Protein AF-A0A6A1Q7U3-F1 (afdb_monomer)

Secondary structure (DSSP, 8-state):
----------S------------S--PPPSEEEEEEE-S--EE-TT-SEEEEEEEEEEEEE---TTS------EEEEESSGGGT--------TT-EEEEEEEEETTEEE--TTSEEEEGGGS-HHHHHIIIIIHHHHTTT-EEEE--SSS-----TTEEEE-HHHHHS-TTSHHHHHEEEEEEETTEEEEEE-S----

Sequence (198 aa):
CHPAPRLDIYPPLLQPCRHRRRPSAQRGYTRVIRAKFVGTAEVNQTSLYQRYEIKMTKMFKGFNALGDASDIRFIYTAAMESVCGYFHRSQNRSEEFLIAGQLSNGNLYITTCSFVAPWKSLSSAQRQGFTKTYAAGCEECTVFPCSSIPCKLQSDTHCLWTDQLLTGSDKGFQSRHLACLPREPGMCTWQSLRPRMA

InterPro domains:
  IPR001134 Netrin domain [PS50189] (1-138)
  IPR001820 Protease inhibitor I35 (TIMP) [PF00965] (32-190)
  IPR001820 Protease inhibitor I35 (TIMP) [PTHR11844] (32-195)
  IPR001820 Protease inhibitor I35 (TIMP) [SM00206] (32-190)
  IPR008993 Tissue inhibitor of metalloproteinases-like, OB-fold [G3DSA:2.40.50.120] (32-121)
  IPR008993 Tissue inhibitor of metalloproteinases-like, OB-fold [SSF50242] (30-193)
  IPR027465 Proteinase inhibitor I35b (TIMP), C-terminal [G3DSA:3.90.370.10] (122-190)

Organism: Balaenoptera physalus (NCBI:txid9770)

pLDDT: mean 74.52, std 20.39, range [18.27, 96.06]

Solvent-accessible surface area (backbone atoms only — not comparable to full-atom values): 11812 Å² total; per-residue (Å²): 130,88,84,88,89,89,72,61,70,75,79,58,75,53,84,70,84,87,70,95,76,88,84,81,87,85,72,70,70,51,32,29,33,33,29,20,49,72,58,68,73,50,68,50,93,91,48,76,42,24,34,31,43,34,48,66,78,44,80,66,42,65,85,53,98,79,77,58,80,73,84,61,44,50,38,36,23,33,64,43,62,93,72,36,12,52,77,87,80,76,84,59,53,85,49,46,27,35,40,37,24,39,68,53,98,91,40,38,35,41,34,56,63,36,40,72,43,53,51,85,77,50,42,73,26,42,56,47,28,62,71,65,54,51,66,71,9,68,84,72,24,29,48,41,79,34,84,59,88,82,71,78,81,91,49,56,23,41,22,82,40,49,35,48,61,78,68,74,30,60,80,30,66,57,57,41,36,43,43,49,30,66,78,48,96,75,32,23,38,78,40,74,46,63,80,78,83,128

Nearest PDB structures (foldseek):
  7s7l-assembly1_B  TM=9.682E-01  e=4.576E-28  Homo sapiens
  1uea-assembly2_D  TM=9.509E-01  e=6.611E-28  Homo sapiens
  7s7m-assembly1_B  TM=9.677E-01  e=1.704E-26  Homo sapiens
  6n9d-assembly1_B  TM=9.530E-01  e=2.048E-26  Homo sapiens
  3v96-assembly1_A  TM=9.688E-01  e=1.457E-25  Homo sapiens

Radius of gyration: 17.6 Å; Cα contacts (8 Å, |Δi|>4): 381; chains: 1; bounding box: 41×49×45 Å

Mean predicted aligned error: 9.69 Å

Structure (mmCIF, N/CA/C/O backbone):
data_AF-A0A6A1Q7U3-F1
#
_entry.id   AF-A0A6A1Q7U3-F1
#
loop_
_atom_site.group_PDB
_atom_site.id
_atom_site.type_symbol
_atom_site.label_atom_id
_atom_site.label_alt_id
_atom_site.label_comp_id
_atom_site.label_asym_id
_atom_site.label_entity_id
_atom_site.label_seq_id
_atom_site.pdbx_PDB_ins_code
_atom_site.Cartn_x
_atom_site.Cartn_y
_atom_site.Cartn_z
_atom_site.occupancy
_atom_site.B_iso_or_equiv
_atom_site.auth_seq_id
_atom_site.auth_comp_id
_atom_site.auth_asym_id
_atom_site.auth_atom_id
_atom_site.pdbx_PDB_model_num
ATOM 1 N N . CYS A 1 1 ? 6.313 -29.202 -3.477 1.00 21.53 1 CYS A N 1
ATOM 2 C CA . CYS A 1 1 ? 6.405 -29.084 -4.941 1.00 21.53 1 CYS A CA 1
ATOM 3 C C . CYS A 1 1 ? 7.186 -27.835 -5.286 1.00 21.53 1 CYS A C 1
ATOM 5 O O . CYS A 1 1 ? 6.951 -26.792 -4.685 1.00 21.53 1 CYS A O 1
ATOM 7 N N . HIS A 1 2 ? 8.130 -28.016 -6.200 1.00 18.27 2 HIS A N 1
ATOM 8 C CA . HIS A 1 2 ? 8.878 -27.001 -6.930 1.00 18.27 2 HIS A CA 1
ATOM 9 C C . HIS A 1 2 ? 7.992 -25.895 -7.553 1.00 18.27 2 HIS A C 1
ATOM 11 O O . HIS A 1 2 ? 6.765 -26.006 -7.521 1.00 18.27 2 HIS A O 1
ATOM 17 N N . PRO A 1 3 ? 8.601 -24.792 -8.030 1.00 27.22 3 PRO A N 1
ATOM 18 C CA . PRO A 1 3 ? 8.191 -23.451 -7.650 1.00 27.22 3 PRO A CA 1
ATOM 19 C C . PRO A 1 3 ? 7.436 -22.687 -8.745 1.00 27.22 3 PRO A C 1
ATOM 21 O O . PRO A 1 3 ? 7.505 -23.011 -9.928 1.00 27.22 3 PRO A O 1
ATOM 24 N N . ALA A 1 4 ? 6.896 -21.552 -8.289 1.00 24.23 4 ALA A N 1
ATOM 25 C CA . ALA A 1 4 ? 6.700 -20.301 -9.024 1.00 24.23 4 ALA A CA 1
ATOM 26 C C . ALA A 1 4 ? 5.305 -20.103 -9.694 1.00 24.23 4 ALA A C 1
ATOM 28 O O . ALA A 1 4 ? 4.460 -20.992 -9.644 1.00 24.23 4 ALA A O 1
ATOM 29 N N . PRO A 1 5 ? 4.978 -18.887 -10.173 1.00 30.95 5 PRO A N 1
ATOM 30 C CA . PRO A 1 5 ? 4.408 -17.805 -9.369 1.00 30.95 5 PRO A CA 1
ATOM 31 C C . PRO A 1 5 ? 3.311 -17.027 -10.125 1.00 30.95 5 PRO A C 1
ATOM 33 O O . PRO A 1 5 ? 3.038 -17.317 -11.283 1.00 30.95 5 PRO A O 1
ATOM 36 N N . ARG A 1 6 ? 2.701 -16.023 -9.482 1.00 25.94 6 ARG A N 1
ATOM 37 C CA . ARG A 1 6 ? 2.141 -14.787 -10.087 1.00 25.94 6 ARG A CA 1
ATOM 38 C C . ARG A 1 6 ? 1.285 -14.062 -9.050 1.00 25.94 6 ARG A C 1
ATOM 40 O O . ARG A 1 6 ? 0.380 -14.688 -8.504 1.00 25.94 6 ARG A O 1
ATOM 47 N N . LEU A 1 7 ? 1.574 -12.781 -8.802 1.00 33.78 7 LEU A N 1
ATOM 48 C CA . LEU A 1 7 ? 0.602 -11.732 -8.450 1.00 33.78 7 LEU A CA 1
ATOM 49 C C . LEU A 1 7 ? 1.305 -10.369 -8.326 1.00 33.78 7 LEU A C 1
ATOM 51 O O . LEU A 1 7 ? 2.315 -10.236 -7.637 1.00 33.78 7 LEU A O 1
ATOM 55 N N . ASP A 1 8 ? 0.738 -9.396 -9.035 1.00 25.81 8 ASP A N 1
ATOM 56 C CA . ASP A 1 8 ? 1.264 -8.069 -9.349 1.00 25.81 8 ASP A CA 1
ATOM 57 C C . ASP A 1 8 ? 1.156 -7.029 -8.215 1.00 25.81 8 ASP A C 1
ATOM 59 O O . ASP A 1 8 ? 0.162 -6.951 -7.494 1.00 25.81 8 ASP A O 1
ATOM 63 N N . ILE A 1 9 ? 2.198 -6.187 -8.167 1.00 32.41 9 ILE A N 1
ATOM 64 C CA . ILE A 1 9 ? 2.356 -4.844 -7.567 1.00 32.41 9 ILE A CA 1
ATOM 65 C C . ILE A 1 9 ? 2.190 -4.719 -6.049 1.00 32.41 9 ILE A C 1
ATOM 67 O O . ILE A 1 9 ? 1.125 -4.440 -5.499 1.00 32.41 9 ILE A O 1
ATOM 71 N N . TYR A 1 10 ? 3.346 -4.811 -5.393 1.00 40.25 10 TYR A N 1
ATOM 72 C CA . TYR A 1 10 ? 3.619 -4.428 -4.007 1.00 40.25 10 TYR A CA 1
ATOM 73 C C . TYR A 1 10 ? 4.348 -3.065 -3.951 1.00 40.25 10 TYR A C 1
ATOM 75 O O . TYR A 1 10 ? 4.916 -2.656 -4.966 1.00 40.25 10 TYR A O 1
ATOM 83 N N . PRO A 1 11 ? 4.306 -2.311 -2.828 1.00 38.00 11 PRO A N 1
ATOM 84 C CA . PRO A 1 11 ? 4.544 -2.747 -1.439 1.00 38.00 11 PRO A CA 1
ATOM 85 C C . PRO A 1 11 ? 3.230 -2.987 -0.677 1.00 38.00 11 PRO A C 1
ATOM 87 O O . PRO A 1 11 ? 2.299 -2.210 -0.900 1.00 38.00 11 PRO A O 1
ATOM 90 N N . PRO A 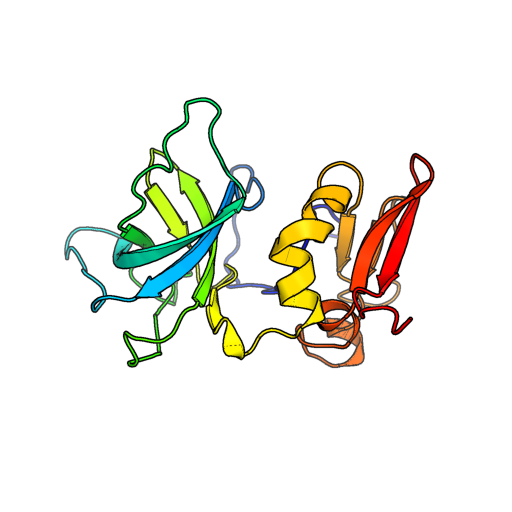1 12 ? 3.092 -4.034 0.177 1.00 39.47 12 PRO A N 1
ATOM 91 C CA . PRO A 1 12 ? 4.092 -4.630 1.074 1.00 39.47 12 PRO A CA 1
ATOM 92 C C . PRO A 1 12 ? 4.210 -6.163 1.015 1.00 39.47 12 PRO A C 1
ATOM 94 O O . PRO A 1 12 ? 3.223 -6.881 0.888 1.00 39.47 12 PRO A O 1
ATOM 97 N N . LEU A 1 13 ? 5.390 -6.713 1.281 1.00 32.84 13 LEU A N 1
ATOM 98 C CA . LEU A 1 13 ? 5.423 -8.136 1.621 1.00 32.84 13 LEU A CA 1
ATOM 99 C C . LEU A 1 13 ? 4.875 -8.319 3.015 1.00 32.84 13 LEU A C 1
ATOM 101 O O . LEU A 1 13 ? 5.477 -7.910 4.000 1.00 32.84 13 LEU A O 1
ATOM 105 N N . LEU A 1 14 ? 3.812 -9.096 3.070 1.00 29.34 14 LEU A N 1
ATOM 106 C CA . LEU A 1 14 ? 3.735 -10.158 4.045 1.00 29.34 14 LEU A CA 1
ATOM 107 C C . LEU A 1 14 ? 3.725 -11.479 3.277 1.00 29.34 14 LEU A C 1
ATOM 109 O O . LEU A 1 14 ? 2.767 -11.813 2.587 1.00 29.34 14 LEU A O 1
ATOM 113 N N . GLN A 1 15 ? 4.810 -12.240 3.402 1.00 32.28 15 GLN A N 1
ATOM 114 C CA . GLN A 1 15 ? 4.669 -13.688 3.548 1.00 32.28 15 GLN A CA 1
ATOM 115 C C . GLN A 1 15 ? 4.385 -13.979 5.039 1.00 32.28 15 GLN A C 1
ATOM 117 O O . GLN A 1 15 ? 4.678 -13.154 5.899 1.00 32.28 15 GLN A O 1
ATOM 122 N N . PRO A 1 16 ? 3.862 -15.158 5.385 1.00 34.91 16 PRO A N 1
ATOM 123 C CA . PRO A 1 16 ? 2.448 -15.492 5.460 1.00 34.91 16 PRO A CA 1
ATOM 124 C C . PRO A 1 16 ? 1.974 -15.546 6.925 1.00 34.91 16 PRO A C 1
ATOM 126 O O . PRO A 1 16 ? 2.706 -16.008 7.799 1.00 34.91 16 PRO A O 1
ATOM 129 N N . CYS A 1 17 ? 0.689 -15.303 7.191 1.00 26.09 17 CYS A N 1
ATOM 130 C CA . CYS A 1 17 ? 0.036 -16.144 8.196 1.00 26.09 17 CYS A CA 1
ATOM 131 C C . CYS A 1 17 ? 0.003 -17.564 7.615 1.00 26.09 17 CYS A C 1
ATOM 133 O O . CYS A 1 17 ? -0.770 -17.866 6.705 1.00 26.09 17 CYS A O 1
ATOM 135 N N . ARG A 1 18 ? 0.928 -18.429 8.049 1.00 32.28 18 ARG A N 1
ATOM 136 C CA . ARG A 1 18 ? 0.921 -19.845 7.671 1.00 32.28 18 ARG A CA 1
ATOM 137 C C . ARG A 1 18 ? -0.373 -20.474 8.190 1.00 32.28 18 ARG A C 1
ATOM 139 O O . ARG A 1 18 ? -0.429 -20.870 9.343 1.00 32.28 18 ARG A O 1
ATOM 146 N N . HIS A 1 19 ? -1.356 -20.672 7.320 1.00 27.67 19 HIS A N 1
ATOM 147 C CA . HIS A 1 19 ? -2.208 -21.851 7.406 1.00 27.67 19 HIS A CA 1
ATOM 148 C C . HIS A 1 19 ? -2.633 -22.317 6.011 1.00 27.67 19 HIS A C 1
ATOM 150 O O . HIS A 1 19 ? -3.234 -21.604 5.213 1.00 27.67 19 HIS A O 1
ATOM 156 N N . ARG A 1 20 ? -2.235 -23.553 5.707 1.00 29.44 20 ARG A N 1
ATOM 157 C CA . ARG A 1 20 ? -2.601 -24.334 4.523 1.00 29.44 20 ARG A CA 1
ATOM 158 C C . ARG A 1 20 ? -4.127 -24.457 4.422 1.00 29.44 20 ARG A C 1
ATOM 160 O O . ARG A 1 20 ? -4.717 -25.075 5.302 1.00 29.44 20 ARG A O 1
ATOM 167 N N . ARG A 1 21 ? -4.701 -24.017 3.297 1.00 28.86 21 ARG A N 1
ATOM 168 C CA . ARG A 1 21 ? -5.548 -24.784 2.345 1.00 28.86 21 ARG A CA 1
ATOM 169 C C . ARG A 1 21 ? -6.374 -23.806 1.490 1.00 28.86 21 ARG A C 1
ATOM 171 O O . ARG A 1 21 ? -7.110 -22.986 2.017 1.00 28.86 21 ARG A O 1
ATOM 178 N N . ARG A 1 22 ? -6.216 -23.903 0.161 1.00 25.42 22 ARG A N 1
ATOM 179 C CA . ARG A 1 22 ? -7.077 -23.273 -0.866 1.00 25.42 22 ARG A CA 1
ATOM 180 C C . ARG A 1 22 ? -8.502 -23.856 -0.766 1.00 25.42 22 ARG A C 1
ATOM 182 O O . ARG A 1 22 ? -8.610 -25.033 -0.420 1.00 25.42 22 ARG A O 1
ATOM 189 N N . PRO A 1 23 ? -9.562 -23.086 -1.075 1.00 26.34 23 PRO A N 1
ATOM 190 C CA . PRO A 1 23 ? -9.934 -22.790 -2.464 1.00 26.34 23 PRO A CA 1
ATOM 191 C C . PRO A 1 23 ? -10.247 -21.308 -2.729 1.00 26.34 23 PRO A C 1
ATOM 193 O O . PRO A 1 23 ? -10.574 -20.554 -1.824 1.00 26.34 23 PRO A O 1
ATOM 196 N N . SER A 1 24 ? -10.215 -20.946 -4.014 1.00 23.30 24 SER A N 1
ATOM 197 C CA . SER A 1 24 ? -10.690 -19.700 -4.643 1.00 23.30 24 SER A CA 1
ATOM 198 C C . SER A 1 24 ? -9.760 -18.468 -4.639 1.00 23.30 24 SER A C 1
ATOM 200 O O . SER A 1 24 ? -9.441 -17.863 -3.626 1.00 23.30 24 SER A O 1
ATOM 202 N N . ALA A 1 25 ? -9.317 -18.142 -5.857 1.00 29.98 25 ALA A N 1
ATOM 203 C CA . ALA A 1 25 ? -8.840 -16.860 -6.376 1.00 29.98 25 ALA A CA 1
ATOM 204 C C . ALA A 1 25 ? -8.755 -15.667 -5.394 1.00 29.98 25 ALA A C 1
ATOM 206 O O . ALA A 1 25 ? -9.714 -14.911 -5.240 1.00 29.98 25 ALA A O 1
ATOM 207 N N . GLN A 1 26 ? -7.566 -15.398 -4.839 1.00 34.12 26 GLN A N 1
ATOM 208 C CA . GLN A 1 26 ? -7.265 -14.077 -4.275 1.00 34.12 26 GLN A CA 1
ATOM 209 C C . GLN A 1 26 ? -6.964 -13.099 -5.421 1.00 34.12 26 GLN A C 1
ATOM 211 O O . GLN A 1 26 ? -5.859 -13.023 -5.9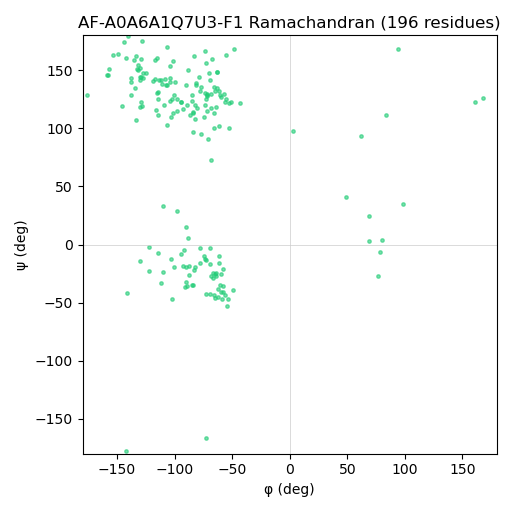53 1.00 34.12 26 GLN A O 1
ATOM 216 N N . ARG A 1 27 ? -8.008 -12.378 -5.822 1.00 42.56 27 ARG A N 1
ATOM 217 C CA . ARG A 1 27 ? -7.974 -11.189 -6.679 1.00 42.56 27 ARG A CA 1
ATOM 218 C C . ARG A 1 27 ? -7.149 -10.111 -5.949 1.00 42.56 27 ARG A C 1
ATOM 220 O O . ARG A 1 27 ? -7.361 -9.919 -4.756 1.00 42.56 27 ARG A O 1
ATOM 227 N N . GLY A 1 28 ? -6.193 -9.462 -6.622 1.00 58.00 28 GLY A N 1
ATOM 228 C CA . GLY A 1 28 ? -5.376 -8.397 -6.019 1.00 58.00 28 GLY A CA 1
ATOM 229 C C . GLY A 1 28 ? -6.228 -7.268 -5.420 1.00 58.00 28 GLY A C 1
ATOM 230 O O . GLY A 1 28 ? -7.406 -7.147 -5.761 1.00 58.00 28 GLY A O 1
ATOM 231 N N . TYR A 1 29 ? -5.638 -6.432 -4.554 1.00 64.12 29 TYR A N 1
ATOM 232 C CA . TYR A 1 29 ? -6.377 -5.391 -3.827 1.00 64.12 29 TYR A CA 1
ATOM 233 C C . TYR A 1 29 ? -7.229 -4.536 -4.769 1.00 64.12 29 TYR A C 1
ATOM 235 O O . TYR A 1 29 ? -6.723 -3.899 -5.706 1.00 64.12 29 TYR A O 1
ATOM 243 N N . THR A 1 30 ? -8.530 -4.499 -4.504 1.00 71.88 30 THR A N 1
ATOM 244 C CA . THR A 1 30 ? -9.492 -3.735 -5.307 1.00 71.88 30 THR A CA 1
ATOM 245 C C . THR A 1 30 ? -9.622 -2.292 -4.834 1.00 71.88 30 THR A C 1
ATOM 247 O O . THR A 1 30 ? -10.139 -1.458 -5.580 1.00 71.88 30 THR A O 1
ATOM 250 N N . ARG A 1 31 ? -9.202 -1.986 -3.600 1.00 83.38 31 ARG A N 1
ATOM 251 C CA . ARG A 1 31 ? -9.260 -0.642 -3.014 1.00 83.38 31 ARG A CA 1
ATOM 252 C C . ARG A 1 31 ? -7.950 -0.293 -2.328 1.00 83.38 31 ARG A C 1
ATOM 254 O O . ARG A 1 31 ? -7.403 -1.094 -1.575 1.00 83.38 31 ARG A O 1
ATOM 261 N N . VAL A 1 32 ? -7.481 0.926 -2.579 1.00 85.31 32 VAL A N 1
ATOM 262 C CA . VAL A 1 32 ? -6.344 1.528 -1.875 1.00 85.31 32 VAL A CA 1
ATOM 263 C C . VAL A 1 32 ? -6.774 2.911 -1.419 1.00 85.31 32 VAL A C 1
ATOM 265 O O . VAL A 1 32 ? -7.121 3.752 -2.251 1.00 85.31 32 VAL A O 1
ATOM 268 N N . ILE A 1 33 ? -6.782 3.136 -0.109 1.00 90.12 33 ILE A N 1
ATOM 269 C CA . ILE A 1 33 ? -7.285 4.361 0.517 1.00 90.12 33 ILE A CA 1
ATOM 270 C C . ILE A 1 33 ? -6.293 4.898 1.546 1.00 90.12 33 ILE A C 1
ATOM 272 O O . ILE A 1 33 ? -5.514 4.148 2.129 1.00 90.12 33 ILE A O 1
ATOM 276 N N . ARG A 1 34 ? -6.352 6.204 1.797 1.00 92.69 34 ARG A N 1
ATOM 277 C CA . ARG A 1 34 ? -5.819 6.829 3.005 1.00 92.69 34 ARG A CA 1
ATOM 278 C C . ARG A 1 34 ? -6.972 7.091 3.957 1.00 92.69 34 ARG A C 1
ATOM 280 O O . ARG A 1 34 ? -7.961 7.703 3.551 1.00 92.69 34 ARG A O 1
ATOM 287 N N . ALA A 1 35 ? -6.849 6.649 5.200 1.00 94.94 35 ALA A N 1
ATOM 288 C CA . ALA A 1 35 ? -7.897 6.809 6.198 1.00 94.94 35 ALA A CA 1
ATOM 289 C C . ALA A 1 35 ? -7.327 6.931 7.614 1.00 94.94 35 ALA A C 1
ATOM 291 O O . ALA A 1 35 ? -6.171 6.589 7.863 1.00 94.94 35 ALA A O 1
ATOM 292 N N . LYS A 1 36 ? -8.157 7.413 8.538 1.00 96.06 36 LYS A N 1
ATOM 293 C CA . LYS A 1 36 ? -7.894 7.428 9.983 1.00 96.06 36 LYS A CA 1
ATOM 294 C C . LYS A 1 36 ? -8.787 6.410 10.672 1.00 96.06 36 LYS A C 1
ATOM 296 O O . LYS A 1 36 ? -9.950 6.297 10.295 1.00 96.06 36 LYS A O 1
ATOM 301 N N . PHE A 1 37 ? -8.273 5.729 11.688 1.00 95.00 37 PHE A N 1
ATOM 302 C CA . PHE A 1 37 ? -9.082 4.888 12.569 1.00 95.00 37 PHE A CA 1
ATOM 303 C C . PHE A 1 37 ? -9.736 5.776 13.634 1.00 95.00 37 PHE A C 1
ATOM 305 O O . PHE A 1 37 ? -9.044 6.492 14.359 1.00 95.00 37 PHE A O 1
ATOM 312 N N . VAL A 1 38 ? -11.070 5.790 13.679 1.00 91.69 38 VAL A N 1
ATOM 313 C CA . VAL A 1 38 ? -11.845 6.727 14.518 1.00 91.69 38 VAL A CA 1
ATOM 314 C C . VAL A 1 38 ? -12.112 6.143 15.907 1.00 91.69 38 VAL A C 1
ATOM 316 O O . VAL A 1 38 ? -12.122 6.881 16.896 1.00 91.69 38 VAL A O 1
ATOM 319 N N . GLY A 1 39 ? -12.262 4.820 15.994 1.00 82.00 39 GLY A N 1
ATOM 320 C CA . GLY A 1 39 ? -12.629 4.107 17.215 1.00 82.00 39 GLY A CA 1
ATOM 321 C C . GLY A 1 39 ? -11.912 2.769 17.391 1.00 82.00 39 GLY A C 1
ATOM 322 O O . GLY A 1 39 ? -11.046 2.382 16.603 1.00 82.00 39 GLY A O 1
ATOM 323 N N . THR A 1 40 ? -12.268 2.072 18.469 1.00 84.94 40 THR A N 1
ATOM 324 C CA . THR A 1 40 ? -11.826 0.699 18.743 1.00 84.94 40 THR A CA 1
ATOM 325 C C . THR A 1 40 ? -12.544 -0.298 17.839 1.00 84.94 40 THR A C 1
ATOM 327 O O . THR A 1 40 ? -13.544 0.035 17.207 1.00 84.94 40 THR A O 1
ATOM 330 N N . ALA A 1 41 ? -12.041 -1.531 17.785 1.00 85.69 41 ALA A N 1
ATOM 331 C CA . ALA A 1 41 ? -12.732 -2.596 17.074 1.00 85.69 41 ALA A CA 1
ATOM 332 C C . ALA A 1 41 ? -14.120 -2.830 17.687 1.00 85.69 41 ALA A C 1
ATOM 334 O O . ALA A 1 41 ? -14.246 -3.036 18.894 1.00 85.69 41 ALA A O 1
ATOM 335 N N . GLU A 1 42 ? -15.147 -2.832 16.848 1.00 85.25 42 GLU A N 1
ATOM 336 C CA . GLU A 1 42 ? -16.464 -3.331 17.208 1.00 85.25 42 GLU A CA 1
ATOM 337 C C . GLU A 1 42 ? -16.476 -4.838 16.951 1.00 85.25 42 GLU A C 1
ATOM 339 O O . GLU A 1 42 ? -16.398 -5.294 15.803 1.00 85.25 42 GLU A O 1
ATOM 344 N N . VAL A 1 43 ? -16.542 -5.612 18.033 1.00 76.69 43 VAL A N 1
ATOM 345 C CA . VAL A 1 43 ? -16.628 -7.071 17.984 1.00 76.69 43 VAL A CA 1
ATOM 346 C C . VAL A 1 43 ? -18.076 -7.460 18.224 1.00 76.69 43 VAL A C 1
ATOM 348 O O . VAL A 1 43 ? -18.605 -7.272 19.318 1.00 76.69 43 VAL A O 1
ATOM 351 N N . ASN A 1 44 ? -18.723 -8.020 17.207 1.00 72.75 44 ASN A N 1
ATOM 352 C CA . ASN A 1 44 ? -20.017 -8.650 17.410 1.00 72.75 44 ASN A CA 1
ATOM 353 C C . ASN A 1 44 ? -19.757 -10.080 17.906 1.00 72.75 44 ASN A C 1
ATOM 355 O O . ASN A 1 44 ? -19.162 -10.872 17.175 1.00 72.75 44 ASN A O 1
ATOM 359 N N . GLN A 1 45 ? -20.139 -10.388 19.152 1.00 60.19 45 GLN A N 1
ATOM 360 C CA . GLN A 1 45 ? -19.749 -11.616 19.874 1.00 60.19 45 GLN A CA 1
ATOM 361 C C . GLN A 1 45 ? -20.148 -12.917 19.153 1.00 60.19 45 GLN A C 1
ATOM 363 O O . GLN A 1 45 ? -19.547 -13.962 19.382 1.00 60.19 45 GLN A O 1
ATOM 368 N N . THR A 1 46 ? -21.131 -12.854 18.254 1.00 62.88 46 THR A N 1
ATOM 369 C CA . THR A 1 46 ? -21.607 -13.975 17.431 1.00 62.88 46 THR A CA 1
ATOM 370 C C . THR A 1 46 ? -20.923 -14.089 16.066 1.00 62.88 46 THR A C 1
ATOM 372 O O . THR A 1 46 ? -21.193 -15.037 15.330 1.00 62.88 46 THR A O 1
ATOM 375 N N . SER A 1 47 ? -20.048 -13.152 15.690 1.00 70.12 47 SER A N 1
ATOM 376 C CA . SER A 1 47 ? -19.464 -13.090 14.348 1.00 70.12 47 SER A CA 1
ATOM 377 C C . SER A 1 47 ? -17.965 -13.395 14.335 1.00 70.12 47 SER A C 1
ATOM 379 O O . SER A 1 47 ? -17.209 -12.950 15.192 1.00 70.12 47 SER A O 1
ATOM 381 N N . LEU A 1 48 ? -17.514 -14.107 13.297 1.00 84.69 48 LEU A N 1
ATOM 382 C CA . LEU A 1 48 ? -16.096 -14.422 13.052 1.00 84.69 48 LEU A CA 1
ATOM 383 C C . LEU A 1 48 ? -15.249 -13.193 12.659 1.00 84.69 48 LEU A C 1
ATOM 385 O O . LEU A 1 48 ? -14.039 -13.308 12.450 1.00 84.69 48 LEU A O 1
ATOM 389 N N . TYR A 1 49 ? -15.877 -12.024 12.532 1.00 87.62 49 TYR A N 1
ATOM 390 C CA . TYR A 1 49 ? -15.273 -10.794 12.043 1.00 87.62 49 TYR A CA 1
ATOM 391 C C . TYR A 1 49 ? -15.445 -9.667 13.060 1.00 87.62 49 TYR A C 1
ATOM 393 O O . TYR A 1 49 ? -16.445 -9.570 13.756 1.00 87.62 49 TYR A O 1
ATOM 401 N N . GLN A 1 50 ? -14.471 -8.775 13.102 1.00 92.00 50 GLN A N 1
ATOM 402 C CA . GLN A 1 50 ? -14.569 -7.486 13.770 1.00 92.00 50 GLN A CA 1
ATOM 403 C C . GLN A 1 50 ? -14.473 -6.376 12.728 1.00 92.00 50 GLN A C 1
ATOM 405 O O . GLN A 1 50 ? -13.988 -6.594 11.609 1.00 92.00 50 GLN A O 1
ATOM 410 N N . ARG A 1 51 ? -14.929 -5.178 13.088 1.00 93.44 51 ARG A N 1
ATOM 411 C CA . ARG A 1 51 ? -14.827 -4.014 12.209 1.00 93.44 51 ARG A CA 1
ATOM 412 C C . ARG A 1 51 ? -14.240 -2.805 12.913 1.00 93.44 51 ARG A C 1
ATOM 414 O O . ARG A 1 51 ? -14.401 -2.635 14.115 1.00 93.44 51 ARG A O 1
ATOM 421 N N . TYR A 1 52 ? -13.593 -1.956 12.133 1.00 94.44 52 TYR A N 1
ATOM 422 C CA . TYR A 1 52 ? -13.079 -0.667 12.563 1.00 94.44 52 TYR A CA 1
ATOM 423 C C . TYR A 1 52 ? -13.812 0.443 11.831 1.00 94.44 52 TYR A C 1
ATOM 425 O O . TYR A 1 52 ? -13.892 0.413 10.600 1.00 94.44 52 TYR A O 1
ATOM 433 N N . GLU A 1 53 ? -14.296 1.433 12.575 1.00 93.81 53 GLU A N 1
ATOM 434 C CA . GLU A 1 53 ? -14.758 2.682 11.983 1.00 93.81 53 GLU A CA 1
ATOM 435 C C . GLU A 1 53 ? -13.558 3.497 11.492 1.00 93.81 53 GLU A C 1
ATOM 437 O O . GLU A 1 53 ? -12.582 3.733 12.219 1.00 93.81 53 GLU A O 1
ATOM 442 N N . ILE A 1 54 ? -13.636 3.928 10.238 1.00 94.50 54 ILE A N 1
ATOM 443 C CA . ILE A 1 54 ? -12.613 4.721 9.584 1.00 94.50 54 ILE A CA 1
ATOM 444 C C . ILE A 1 54 ? -13.189 5.990 8.973 1.00 94.50 54 ILE A C 1
ATOM 446 O O . ILE A 1 54 ? -14.293 6.025 8.440 1.00 94.50 54 ILE A O 1
ATOM 450 N N . LYS A 1 55 ? -12.368 7.037 8.972 1.00 94.06 55 LYS A N 1
ATOM 451 C CA . LYS A 1 55 ? -12.612 8.251 8.202 1.00 94.06 55 LYS A CA 1
ATOM 452 C C . LYS A 1 55 ? -11.662 8.277 7.017 1.00 94.06 55 LYS A C 1
ATOM 454 O O . LYS A 1 55 ? -10.475 8.574 7.178 1.00 94.06 55 LYS A O 1
ATOM 459 N N . MET A 1 56 ? -12.174 7.948 5.835 1.00 92.56 56 MET A N 1
ATOM 460 C CA . MET A 1 56 ? -11.408 8.039 4.594 1.00 92.56 56 MET A CA 1
ATOM 461 C C . MET A 1 56 ? -11.066 9.504 4.290 1.00 92.56 56 MET A C 1
ATOM 463 O O . MET A 1 56 ? -11.924 10.380 4.345 1.00 92.56 56 MET A O 1
ATOM 467 N N . THR A 1 57 ? -9.802 9.774 3.965 1.00 92.12 57 THR A N 1
ATOM 468 C CA . THR A 1 57 ? -9.325 11.107 3.561 1.00 92.12 57 THR A CA 1
ATOM 469 C C . THR A 1 57 ? -8.942 11.170 2.091 1.00 92.12 57 THR A C 1
ATOM 471 O O . THR A 1 57 ? -8.931 12.252 1.508 1.00 92.12 57 THR A O 1
ATOM 474 N N . LYS A 1 58 ? -8.605 10.029 1.477 1.00 90.06 58 LYS A N 1
ATOM 475 C CA . LYS A 1 58 ? -8.298 9.945 0.047 1.00 90.06 58 LYS A CA 1
ATOM 476 C C . LYS A 1 58 ? -8.492 8.526 -0.480 1.00 90.06 58 LYS A C 1
ATOM 478 O O . LYS A 1 58 ? -8.156 7.569 0.208 1.00 90.06 58 LYS A O 1
ATOM 483 N N . MET A 1 59 ? -8.940 8.394 -1.724 1.00 87.31 59 MET A N 1
ATOM 484 C CA . MET A 1 59 ? -8.907 7.138 -2.477 1.00 87.31 59 MET A CA 1
ATOM 485 C C . MET A 1 59 ? -7.812 7.215 -3.549 1.00 87.31 59 MET A C 1
ATOM 487 O O . MET A 1 59 ? -7.647 8.252 -4.189 1.00 87.31 59 MET A O 1
ATOM 491 N N . PHE A 1 60 ? -7.042 6.140 -3.713 1.00 80.62 60 PHE A N 1
ATOM 492 C CA . PHE A 1 60 ? -5.987 6.015 -4.730 1.00 80.62 60 PHE A CA 1
ATOM 493 C C . PHE A 1 60 ? -6.332 4.982 -5.804 1.00 80.62 60 PHE A C 1
ATOM 495 O O . PHE A 1 60 ? -5.958 5.154 -6.958 1.00 80.62 60 PHE A O 1
ATOM 502 N N . LYS A 1 61 ? -7.050 3.912 -5.440 1.00 78.12 61 LYS A N 1
ATOM 503 C CA . LYS A 1 61 ? -7.486 2.859 -6.367 1.00 78.12 61 LYS A CA 1
ATOM 504 C C . LYS A 1 61 ? -8.922 2.444 -6.076 1.00 78.12 61 LYS A C 1
ATOM 506 O O . LYS A 1 61 ? -9.278 2.250 -4.912 1.00 78.12 61 LYS A O 1
ATOM 511 N N . GLY A 1 62 ? -9.681 2.214 -7.148 1.00 73.88 62 GLY A N 1
ATOM 512 C CA . GLY A 1 62 ? -11.026 1.644 -7.106 1.00 73.88 62 GLY A CA 1
ATOM 513 C C . GLY A 1 62 ? -12.162 2.660 -7.172 1.00 73.88 62 GLY A C 1
ATOM 514 O O . GLY A 1 62 ? -13.210 2.446 -6.567 1.00 73.88 62 GLY A O 1
ATOM 515 N N . PHE A 1 63 ? -11.956 3.739 -7.923 1.00 71.00 63 PHE A N 1
ATOM 516 C CA . PHE A 1 63 ? -13.039 4.600 -8.382 1.00 71.00 63 PHE A CA 1
ATOM 517 C C . PHE A 1 63 ? -14.009 3.762 -9.231 1.00 71.00 63 PHE A C 1
ATOM 519 O O . PHE A 1 63 ? -13.578 3.054 -10.140 1.00 71.00 63 PHE A O 1
ATOM 526 N N . ASN A 1 64 ? -15.301 3.782 -8.903 1.00 64.06 64 ASN A N 1
ATOM 527 C CA . ASN A 1 64 ? -16.327 3.134 -9.721 1.00 64.06 64 ASN A CA 1
ATOM 528 C C . ASN A 1 64 ? -16.826 4.120 -10.789 1.00 64.06 64 ASN A C 1
ATOM 530 O O . ASN A 1 64 ? -16.891 5.319 -10.535 1.00 64.06 64 ASN A O 1
ATOM 534 N N . ALA A 1 65 ? -17.257 3.608 -11.947 1.00 47.62 65 ALA A N 1
ATOM 535 C CA . ALA A 1 65 ? -17.841 4.401 -13.039 1.00 47.62 65 ALA A CA 1
ATOM 536 C C . ALA A 1 65 ? -19.142 5.149 -12.658 1.00 47.62 65 ALA A C 1
ATOM 538 O O . ALA A 1 65 ? -19.601 6.001 -13.407 1.00 47.62 65 ALA A O 1
ATOM 539 N N . LEU A 1 66 ? -19.718 4.851 -11.487 1.00 46.50 66 LEU A N 1
ATOM 540 C CA . LEU A 1 66 ? -20.949 5.447 -10.953 1.00 46.50 66 LEU A CA 1
ATOM 541 C C . LEU A 1 66 ? -20.718 6.708 -10.095 1.00 46.50 66 LEU A C 1
ATOM 543 O O . LEU A 1 66 ? -21.617 7.127 -9.379 1.00 46.50 66 LEU A O 1
ATOM 547 N N . GLY A 1 67 ? -19.535 7.324 -10.161 1.00 41.84 67 GLY A N 1
ATOM 548 C CA . GLY A 1 67 ? -19.304 8.694 -9.679 1.00 41.84 67 GLY A CA 1
ATOM 549 C C . GLY A 1 67 ? -19.187 8.877 -8.165 1.00 41.84 67 GLY A C 1
ATOM 550 O O . GLY A 1 67 ? -18.449 9.759 -7.738 1.00 41.84 67 GLY A O 1
ATOM 551 N N . ASP A 1 68 ? -19.803 8.024 -7.349 1.00 46.50 68 ASP A N 1
ATOM 552 C CA . ASP A 1 68 ? -19.688 8.135 -5.900 1.00 46.50 68 ASP A CA 1
ATOM 553 C C . ASP A 1 68 ? -18.580 7.243 -5.350 1.00 46.50 68 ASP A C 1
ATOM 555 O O . ASP A 1 68 ? -18.555 6.015 -5.511 1.00 46.50 68 ASP A O 1
ATOM 559 N N . ALA A 1 69 ? -17.647 7.889 -4.652 1.00 53.44 69 ALA A N 1
ATOM 560 C CA . ALA A 1 69 ? -16.831 7.234 -3.654 1.00 53.44 69 ALA A CA 1
ATOM 561 C C . ALA A 1 69 ? -17.794 6.533 -2.691 1.00 53.44 69 ALA A C 1
ATOM 563 O O . ALA A 1 69 ? -18.390 7.180 -1.839 1.00 53.44 69 ALA A O 1
ATOM 564 N N . SER A 1 70 ? -17.975 5.219 -2.855 1.00 57.34 70 SER A N 1
ATOM 565 C CA . SER A 1 70 ? -18.699 4.397 -1.887 1.00 57.34 70 SER A CA 1
ATOM 566 C C . SER A 1 70 ? -18.228 4.816 -0.497 1.00 57.34 70 SER A C 1
ATOM 568 O O . SER A 1 70 ? -17.014 4.798 -0.265 1.00 57.34 70 SER A O 1
ATOM 570 N N . ASP A 1 71 ? -19.149 5.250 0.364 1.00 70.62 71 ASP A N 1
ATOM 571 C CA . A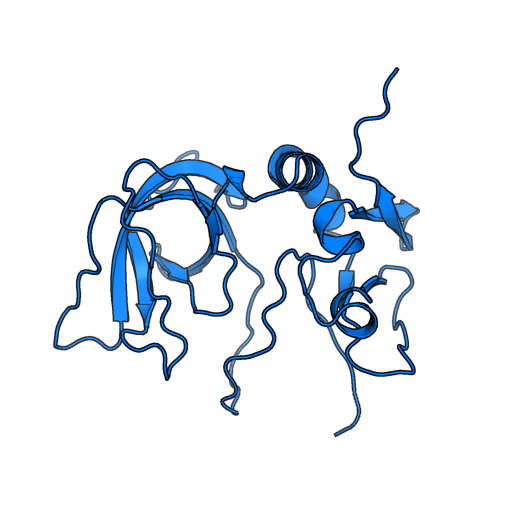SP A 1 71 ? -18.872 5.766 1.705 1.00 70.62 71 ASP A CA 1
ATOM 572 C C . ASP A 1 71 ? -18.365 4.621 2.599 1.00 70.62 71 ASP A C 1
ATOM 574 O O . ASP A 1 71 ? -19.086 4.040 3.415 1.00 70.62 71 ASP A O 1
ATOM 578 N N . ILE A 1 72 ? -17.119 4.199 2.352 1.00 85.88 72 ILE A N 1
ATOM 579 C CA . ILE A 1 72 ? -16.432 3.158 3.107 1.00 85.88 72 ILE A CA 1
ATOM 580 C C . ILE A 1 72 ? -16.119 3.763 4.472 1.00 85.88 72 ILE A C 1
ATOM 582 O O . ILE A 1 72 ? -15.069 4.369 4.687 1.00 85.88 72 ILE A O 1
ATOM 586 N N . ARG A 1 73 ? -17.064 3.574 5.389 1.00 90.12 73 ARG A N 1
ATOM 587 C CA . ARG A 1 73 ? -16.961 3.970 6.796 1.00 90.12 73 ARG A CA 1
ATOM 588 C C . ARG A 1 73 ? -16.371 2.879 7.674 1.00 90.12 73 ARG A C 1
ATOM 590 O O . ARG A 1 73 ? -15.891 3.165 8.762 1.00 90.12 73 ARG A O 1
ATOM 597 N N . PHE A 1 74 ? -16.387 1.633 7.203 1.00 92.25 74 PHE A N 1
ATOM 598 C CA . PHE A 1 74 ? -15.940 0.486 7.980 1.00 92.25 74 PHE A CA 1
ATOM 599 C C . PHE A 1 74 ? -14.942 -0.371 7.219 1.00 92.25 74 PHE A C 1
ATOM 601 O O . PHE A 1 74 ? -15.066 -0.598 6.013 1.00 92.25 74 PHE A O 1
ATOM 608 N N . ILE A 1 75 ? -13.986 -0.897 7.974 1.00 93.19 75 ILE A N 1
ATOM 609 C CA . ILE A 1 75 ? -13.078 -1.947 7.536 1.00 93.19 75 ILE A CA 1
ATOM 610 C C . ILE A 1 75 ? -13.342 -3.195 8.355 1.00 93.19 75 ILE A C 1
ATOM 612 O O . ILE A 1 75 ? -13.357 -3.136 9.579 1.00 93.19 75 ILE A O 1
ATOM 616 N N . TYR A 1 76 ? -13.477 -4.326 7.679 1.00 92.81 76 TYR A N 1
ATOM 617 C CA . TYR A 1 76 ? -13.734 -5.624 8.276 1.00 92.81 76 TYR A CA 1
ATOM 618 C C . TYR A 1 76 ? -12.466 -6.472 8.284 1.00 92.81 76 TYR A C 1
ATOM 620 O O . TYR A 1 76 ? -11.666 -6.457 7.347 1.00 92.81 76 TYR A O 1
ATOM 628 N N . THR A 1 77 ? -12.285 -7.249 9.340 1.00 92.19 77 THR A N 1
ATOM 629 C CA . THR A 1 77 ? -11.180 -8.198 9.464 1.00 92.19 77 THR A CA 1
ATOM 630 C C . THR A 1 77 ? -11.577 -9.340 10.391 1.00 92.19 77 THR A C 1
ATOM 632 O O . THR A 1 77 ? -12.571 -9.228 11.103 1.00 92.19 77 THR A O 1
ATOM 635 N N . ALA A 1 78 ? -10.865 -10.464 10.362 1.00 91.00 78 ALA A N 1
ATOM 636 C CA . ALA A 1 78 ? -11.190 -11.575 11.253 1.00 91.00 78 ALA A CA 1
ATOM 637 C C . ALA A 1 78 ? -11.010 -11.165 12.726 1.00 91.00 78 ALA A C 1
ATOM 639 O O . ALA A 1 78 ? -10.159 -10.335 13.049 1.00 91.00 78 ALA A O 1
ATOM 640 N N . ALA A 1 79 ? -11.812 -11.742 13.620 1.00 89.94 79 ALA A N 1
ATOM 641 C CA . ALA A 1 79 ? -11.839 -11.351 15.030 1.00 89.94 79 ALA A CA 1
ATOM 642 C C . ALA A 1 79 ? -10.568 -11.732 15.818 1.00 89.94 79 ALA A C 1
ATOM 644 O O . ALA A 1 79 ? -10.349 -11.198 16.898 1.00 89.94 79 ALA A O 1
ATOM 645 N N . MET A 1 80 ? -9.730 -12.647 15.311 1.00 85.00 80 MET A N 1
ATOM 646 C CA . MET A 1 80 ? -8.530 -13.137 16.009 1.00 85.00 80 MET A CA 1
ATOM 647 C C . MET A 1 80 ? -7.286 -13.087 15.112 1.00 85.00 80 MET A C 1
ATOM 649 O O . MET A 1 80 ? -7.356 -13.435 13.932 1.00 85.00 80 MET A O 1
ATOM 653 N N . GLU A 1 81 ? -6.123 -12.728 15.678 1.00 83.88 81 GLU A N 1
ATOM 654 C CA . GLU A 1 81 ? -4.841 -12.687 14.941 1.00 83.88 81 GLU A CA 1
ATOM 655 C C . GLU A 1 81 ? -4.468 -14.069 14.380 1.00 83.88 81 GLU A C 1
ATOM 657 O O . GLU A 1 81 ? -3.944 -14.172 13.270 1.00 83.88 81 GLU A O 1
ATOM 662 N N . SER A 1 82 ? -4.806 -15.142 15.108 1.00 83.06 82 SER A N 1
ATOM 663 C CA . SER A 1 82 ? -4.532 -16.539 14.733 1.00 83.06 82 SER A CA 1
ATOM 664 C C . SER A 1 82 ? -5.171 -16.960 13.406 1.00 83.06 82 SER A C 1
ATOM 666 O O . SER A 1 82 ? -4.653 -17.848 12.732 1.00 83.06 82 SER A O 1
ATOM 668 N N . VAL A 1 83 ? -6.258 -16.298 13.001 1.00 84.19 83 VAL A N 1
ATOM 669 C CA . VAL A 1 83 ? -6.940 -16.503 11.712 1.00 84.19 83 VAL A CA 1
ATOM 670 C C . VAL A 1 83 ? -6.764 -15.303 10.776 1.00 84.19 83 VAL A C 1
ATOM 672 O O . VAL A 1 83 ? -7.628 -15.007 9.955 1.00 84.19 83 VAL A O 1
ATOM 675 N N . CYS A 1 84 ? -5.613 -14.631 10.862 1.00 82.19 84 CYS A N 1
ATOM 676 C CA . CYS A 1 84 ? -5.232 -13.486 10.025 1.00 82.19 84 CYS A CA 1
ATOM 677 C C . CYS A 1 84 ? -6.050 -12.206 10.281 1.00 82.19 84 CYS A C 1
ATOM 679 O O . CYS A 1 84 ? -6.155 -11.353 9.394 1.00 82.19 84 CYS A O 1
ATOM 681 N N . GLY A 1 85 ? -6.622 -12.050 11.476 1.00 86.81 85 GLY A N 1
ATOM 682 C CA . GLY A 1 85 ? -7.284 -10.818 11.901 1.00 86.81 85 GLY A CA 1
ATOM 683 C C . GLY A 1 85 ? -6.293 -9.674 12.091 1.00 86.81 85 GLY A C 1
ATOM 684 O O . GLY A 1 85 ? -5.281 -9.836 12.765 1.00 86.81 85 GLY A O 1
ATOM 685 N N . TYR A 1 86 ? -6.569 -8.517 11.495 1.00 89.31 86 TYR A N 1
ATOM 686 C CA . TYR A 1 86 ? -5.778 -7.306 11.697 1.00 89.31 86 TYR A CA 1
ATOM 687 C C . TYR A 1 86 ? -6.132 -6.661 13.039 1.00 89.31 86 TYR A C 1
ATOM 689 O O . TYR A 1 86 ? -7.307 -6.443 13.328 1.00 89.31 86 TYR A O 1
ATOM 697 N N . PHE A 1 87 ? -5.113 -6.308 13.824 1.00 90.44 87 PHE A N 1
ATOM 698 C CA . PHE A 1 87 ? -5.276 -5.592 15.086 1.00 90.44 87 PHE A CA 1
ATOM 699 C C . PHE A 1 87 ? -4.609 -4.229 14.987 1.00 90.44 87 PHE A C 1
ATOM 701 O O . PHE A 1 87 ? -3.389 -4.111 14.836 1.00 90.44 87 PHE A O 1
ATOM 708 N N . HIS A 1 88 ? -5.424 -3.182 15.070 1.00 92.19 88 HIS A N 1
ATOM 709 C CA . HIS A 1 88 ? -4.927 -1.818 15.039 1.00 92.19 88 HIS A CA 1
ATOM 710 C C . HIS A 1 88 ? -4.200 -1.476 16.345 1.00 92.19 88 HIS A C 1
ATOM 712 O O . HIS A 1 88 ? -4.816 -1.436 17.408 1.00 92.19 88 HIS A O 1
ATOM 718 N N . ARG A 1 89 ? -2.886 -1.230 16.269 1.00 88.88 89 ARG A N 1
ATOM 719 C CA . ARG A 1 89 ? -2.049 -0.958 17.454 1.00 88.88 89 ARG A CA 1
ATOM 720 C C . ARG A 1 89 ? -1.893 0.522 17.798 1.00 88.88 89 ARG A C 1
ATOM 722 O O . ARG A 1 89 ? -1.483 0.832 18.913 1.00 88.88 89 ARG A O 1
ATOM 729 N N . SER A 1 90 ? -2.168 1.433 16.863 1.00 89.12 90 SER A N 1
ATOM 730 C CA . SER A 1 90 ? -2.041 2.866 17.140 1.00 89.12 90 SER A CA 1
ATOM 731 C C . SER A 1 90 ? -3.227 3.349 17.970 1.00 89.12 90 SER A C 1
ATOM 733 O O . SER A 1 90 ? -4.374 3.008 17.701 1.00 89.12 90 SER A O 1
ATOM 735 N N . GLN A 1 91 ? -2.946 4.157 18.989 1.00 88.44 91 GLN A N 1
ATOM 736 C CA . GLN A 1 91 ? -3.974 4.831 19.791 1.00 88.44 91 GLN A CA 1
ATOM 737 C C . GLN A 1 91 ? -4.256 6.250 19.267 1.00 88.44 91 GLN A C 1
ATOM 739 O O . GLN A 1 91 ? -5.193 6.918 19.706 1.00 88.44 91 GLN A O 1
ATOM 744 N N . ASN A 1 92 ? -3.446 6.730 18.316 1.00 92.19 92 ASN A N 1
ATOM 745 C CA . ASN A 1 92 ? -3.549 8.079 17.786 1.00 92.19 92 ASN A CA 1
ATOM 746 C C . ASN A 1 92 ? -4.600 8.156 16.671 1.00 92.19 92 ASN A C 1
ATOM 748 O O . ASN A 1 92 ? -4.302 7.934 15.500 1.00 92.19 92 ASN A O 1
ATOM 752 N N . ARG A 1 93 ? -5.816 8.583 17.022 1.00 91.06 93 ARG A N 1
ATOM 753 C CA . ARG A 1 93 ? -6.944 8.761 16.081 1.00 91.06 93 ARG A CA 1
ATOM 754 C C . ARG A 1 93 ? -6.688 9.793 14.974 1.00 91.06 93 ARG A C 1
ATOM 756 O O . ARG A 1 93 ? -7.404 9.852 13.977 1.00 91.06 93 ARG A O 1
ATOM 763 N N . SER A 1 94 ? -5.672 10.638 15.142 1.00 92.62 94 SER A N 1
ATOM 764 C CA . SER A 1 94 ? -5.259 11.639 14.151 1.00 92.62 94 SER A CA 1
ATOM 765 C C . SER A 1 94 ? -4.365 11.051 13.060 1.00 92.62 94 SER A C 1
ATOM 767 O O . SER A 1 94 ? -4.196 11.687 12.014 1.00 92.62 94 SER A O 1
ATOM 769 N N . GLU A 1 95 ? -3.752 9.893 13.320 1.00 95.19 95 GLU A N 1
ATOM 770 C CA . GLU A 1 95 ? -2.777 9.267 12.440 1.00 95.19 95 GLU A CA 1
ATOM 771 C C . GLU A 1 95 ? -3.458 8.692 11.195 1.00 95.19 95 GLU A C 1
ATOM 773 O O . GLU A 1 95 ? -4.438 7.952 11.263 1.00 95.19 95 GLU A O 1
ATOM 778 N N . GLU A 1 96 ? -2.937 9.072 10.031 1.00 95.62 96 GLU A N 1
ATOM 779 C CA . GLU A 1 96 ? -3.409 8.555 8.754 1.00 95.62 96 GLU A CA 1
ATOM 780 C C . GLU A 1 96 ? -2.631 7.306 8.366 1.00 95.62 96 GLU A C 1
ATOM 782 O O . GLU A 1 96 ? -1.399 7.278 8.421 1.00 95.62 96 GLU A O 1
ATOM 787 N N . PHE A 1 97 ? -3.356 6.314 7.872 1.00 93.44 97 PHE A N 1
ATOM 788 C CA . PHE A 1 97 ? -2.823 5.062 7.369 1.00 93.44 97 PHE A CA 1
ATOM 789 C C . PHE A 1 97 ? -3.132 4.932 5.889 1.00 93.44 97 PHE A C 1
ATOM 791 O O . PHE A 1 97 ? -4.208 5.317 5.429 1.00 93.44 97 PHE A O 1
ATOM 798 N N . LEU A 1 98 ? -2.186 4.369 5.146 1.00 89.94 98 LEU A N 1
ATOM 799 C CA . LEU A 1 98 ? -2.471 3.812 3.837 1.00 89.94 98 LEU A CA 1
ATOM 800 C C . LEU A 1 98 ? -2.970 2.384 4.022 1.00 89.94 98 LEU A C 1
ATOM 802 O O . LEU A 1 98 ? -2.319 1.593 4.704 1.00 89.94 98 LEU A O 1
ATOM 806 N N . ILE A 1 99 ? -4.111 2.083 3.413 1.00 90.81 99 ILE A N 1
ATOM 807 C CA . ILE A 1 99 ? -4.808 0.815 3.559 1.00 90.81 99 ILE A CA 1
ATOM 808 C C . ILE A 1 99 ? -5.097 0.244 2.174 1.00 90.81 99 ILE A C 1
ATOM 810 O O . ILE A 1 99 ? -5.814 0.860 1.383 1.00 90.81 99 ILE A O 1
ATOM 814 N N . ALA A 1 100 ? -4.549 -0.934 1.889 1.00 85.12 100 ALA A N 1
ATOM 815 C CA . ALA A 1 100 ? -4.855 -1.714 0.696 1.00 85.12 100 ALA A CA 1
ATOM 816 C C . ALA A 1 100 ? -5.660 -2.954 1.092 1.00 85.12 100 ALA A C 1
ATOM 818 O O . ALA A 1 100 ? -5.198 -3.785 1.876 1.00 85.12 100 ALA A O 1
ATOM 819 N N . GLY A 1 101 ? -6.873 -3.067 0.557 1.00 85.00 101 GLY A N 1
ATOM 820 C CA . GLY A 1 101 ? -7.822 -4.102 0.944 1.00 85.00 101 GLY A CA 1
ATOM 821 C C . GLY A 1 101 ? -8.668 -4.607 -0.215 1.00 85.00 101 GLY A C 1
ATOM 822 O O . GLY A 1 101 ? -8.609 -4.105 -1.344 1.00 85.00 101 GLY A O 1
ATOM 823 N N . GLN A 1 102 ? -9.459 -5.629 0.093 1.00 84.69 102 GLN A N 1
ATOM 824 C CA . GLN A 1 102 ? -10.366 -6.271 -0.845 1.00 84.69 102 GLN A CA 1
ATOM 825 C C . GLN A 1 102 ? -11.793 -5.805 -0.586 1.00 84.69 102 GLN A C 1
ATOM 827 O O . GLN A 1 102 ? -12.304 -5.938 0.519 1.00 84.69 102 GLN A O 1
ATOM 832 N N . LEU A 1 103 ? -12.457 -5.284 -1.608 1.00 85.12 103 LEU A N 1
ATOM 833 C CA . LEU A 1 103 ? -13.872 -4.955 -1.558 1.00 85.12 103 LEU A CA 1
ATOM 834 C C . LEU A 1 103 ? -14.669 -6.215 -1.894 1.00 85.12 103 LEU A C 1
ATOM 836 O O . LEU A 1 103 ? -14.477 -6.806 -2.958 1.00 85.12 103 LEU A O 1
ATOM 840 N N . SER A 1 104 ? -15.559 -6.612 -0.994 1.00 83.50 104 SER A N 1
ATOM 841 C CA . SER A 1 104 ? -16.476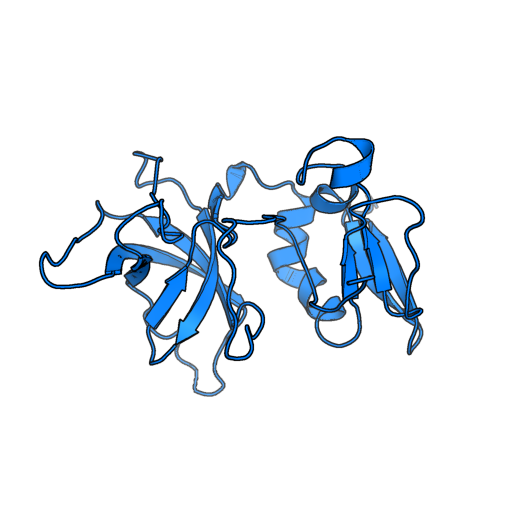 -7.733 -1.178 1.00 83.50 104 SER A CA 1
ATOM 842 C C . SER A 1 104 ? -17.846 -7.336 -0.648 1.00 83.50 104 SER A C 1
ATOM 844 O O . SER A 1 104 ? -17.946 -6.833 0.468 1.00 83.50 104 SER A O 1
ATOM 846 N N . ASN A 1 105 ? -18.899 -7.510 -1.451 1.00 82.38 105 ASN A N 1
ATOM 847 C CA . ASN A 1 105 ? -20.279 -7.161 -1.082 1.00 82.38 105 ASN A CA 1
ATOM 848 C C . ASN A 1 105 ? -20.426 -5.736 -0.501 1.00 82.38 105 ASN A C 1
ATOM 850 O O . ASN A 1 105 ? -21.111 -5.531 0.494 1.00 82.38 105 ASN A O 1
ATOM 854 N N . GLY A 1 106 ? -19.723 -4.756 -1.082 1.00 81.56 106 GLY A N 1
ATOM 855 C CA . GLY A 1 106 ? -19.741 -3.356 -0.629 1.00 81.56 106 GLY A CA 1
ATOM 856 C C . GLY A 1 106 ? -18.891 -3.049 0.612 1.00 81.56 106 GLY A C 1
ATOM 857 O O . GLY A 1 106 ? -18.695 -1.881 0.933 1.00 81.56 106 GLY A O 1
ATOM 858 N N . ASN A 1 107 ? -18.318 -4.063 1.261 1.00 86.69 107 ASN A N 1
ATOM 859 C CA . ASN A 1 107 ? -17.505 -3.924 2.466 1.00 86.69 107 ASN A CA 1
ATOM 860 C C . ASN A 1 107 ? -16.010 -4.078 2.157 1.00 86.69 107 ASN A C 1
ATOM 862 O O . ASN A 1 107 ? -15.612 -4.928 1.356 1.00 86.69 107 ASN A O 1
ATOM 866 N N . LEU A 1 108 ? -15.169 -3.260 2.797 1.00 89.75 108 LEU A N 1
ATOM 867 C CA . LEU A 1 108 ? -13.714 -3.333 2.654 1.00 89.75 108 LEU A CA 1
ATOM 868 C C . LEU A 1 108 ? -13.127 -4.295 3.690 1.00 89.75 108 LEU A C 1
ATOM 870 O O . LEU A 1 108 ? -13.254 -4.064 4.888 1.00 89.75 108 LEU A O 1
ATOM 874 N N . TYR A 1 109 ? -12.450 -5.342 3.228 1.00 90.44 109 TYR A N 1
ATOM 875 C CA . TYR A 1 109 ? -11.808 -6.351 4.062 1.00 90.44 109 TYR A CA 1
ATOM 876 C C . TYR A 1 109 ? -10.289 -6.215 4.040 1.00 90.44 109 TYR A C 1
ATOM 878 O O . TYR A 1 109 ? -9.675 -6.053 2.978 1.00 90.44 109 TYR A O 1
ATOM 886 N N . ILE A 1 110 ? -9.684 -6.349 5.217 1.00 89.19 110 ILE A N 1
ATOM 887 C CA . ILE A 1 110 ? -8.238 -6.464 5.398 1.00 89.19 110 ILE A CA 1
ATOM 888 C C . ILE A 1 110 ? -7.903 -7.670 6.274 1.00 89.19 110 ILE A C 1
ATOM 890 O O . ILE A 1 110 ? -8.722 -8.161 7.052 1.00 89.19 110 ILE A O 1
ATOM 894 N N . THR A 1 111 ? -6.666 -8.126 6.167 1.00 86.94 111 THR A N 1
ATOM 895 C CA . THR A 1 111 ? -6.085 -9.177 7.007 1.00 86.94 111 THR A CA 1
ATOM 896 C C 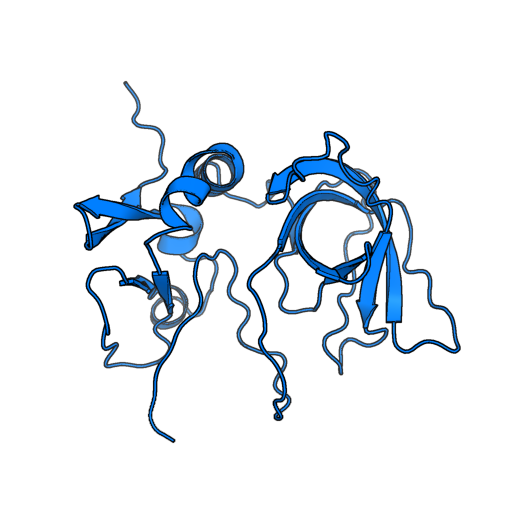. THR A 1 111 ? -4.765 -8.684 7.580 1.00 86.94 111 THR A C 1
ATOM 898 O O . THR A 1 111 ? -4.286 -7.614 7.199 1.00 86.94 111 THR A O 1
ATOM 901 N N . THR A 1 112 ? -4.137 -9.473 8.444 1.00 82.06 112 THR A N 1
ATOM 902 C CA . THR A 1 112 ? -2.739 -9.253 8.836 1.00 82.06 112 THR A CA 1
ATOM 903 C C . THR A 1 112 ? -1.835 -9.052 7.624 1.00 82.06 112 THR A C 1
ATOM 905 O O . THR A 1 112 ? -1.003 -8.164 7.680 1.00 82.06 112 THR A O 1
ATOM 908 N N . CYS A 1 113 ? -2.046 -9.792 6.526 1.00 77.06 113 CYS A N 1
ATOM 909 C CA . CYS A 1 113 ? -1.259 -9.739 5.287 1.00 77.06 113 CYS A CA 1
ATOM 910 C C . CYS A 1 113 ? -1.510 -8.501 4.403 1.00 77.06 113 CYS A C 1
ATOM 912 O O . CYS A 1 113 ? -0.802 -8.299 3.415 1.00 77.06 113 CYS A O 1
ATOM 914 N N . SER A 1 114 ? -2.536 -7.705 4.705 1.00 80.12 114 SER A N 1
ATOM 915 C CA . SER A 1 114 ? -2.889 -6.513 3.931 1.00 80.12 114 SER A CA 1
ATOM 916 C C . SER A 1 114 ? -1.891 -5.375 4.152 1.00 80.12 114 SER A C 1
ATOM 918 O O . SER A 1 114 ? -1.258 -5.289 5.203 1.00 80.12 114 SER A O 1
ATOM 920 N N . PHE A 1 115 ? -1.787 -4.436 3.201 1.00 82.06 115 PHE A N 1
ATOM 921 C CA . PHE A 1 115 ? -1.005 -3.226 3.464 1.00 82.06 115 PHE A CA 1
ATOM 922 C C . PHE A 1 115 ? -1.743 -2.295 4.384 1.00 82.06 115 PHE A C 1
ATOM 924 O O . PHE A 1 115 ? -2.714 -1.665 3.975 1.00 82.06 115 PHE A O 1
ATOM 931 N N . VAL A 1 116 ? -1.235 -2.176 5.600 1.00 87.75 116 VAL A N 1
ATOM 932 C CA . VAL A 1 116 ? -1.659 -1.145 6.530 1.00 87.75 116 VAL A CA 1
ATOM 933 C C . VAL A 1 116 ? -0.413 -0.525 7.136 1.00 87.75 116 VAL A C 1
ATOM 935 O O . VAL A 1 116 ? 0.271 -1.150 7.943 1.00 87.75 116 VAL A O 1
ATOM 938 N N . ALA A 1 117 ? -0.094 0.699 6.726 1.00 88.12 117 ALA A N 1
ATOM 939 C CA . ALA A 1 117 ? 1.097 1.402 7.194 1.00 88.12 117 ALA A CA 1
ATOM 940 C C . ALA A 1 117 ? 0.792 2.878 7.480 1.00 88.12 117 ALA A C 1
ATOM 942 O O . ALA A 1 117 ? 0.041 3.495 6.716 1.00 88.12 117 ALA A O 1
ATOM 943 N N . PRO A 1 118 ? 1.388 3.480 8.528 1.00 91.06 118 PRO A N 1
ATOM 944 C CA . PRO A 1 118 ? 1.265 4.912 8.765 1.00 91.06 118 PRO A CA 1
ATOM 945 C C . PRO A 1 118 ? 1.759 5.703 7.553 1.00 91.06 118 PR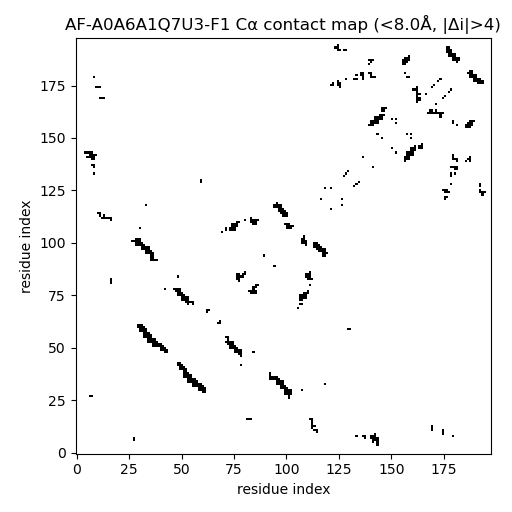O A C 1
ATOM 947 O O . PRO A 1 118 ? 2.885 5.509 7.089 1.00 91.06 118 PRO A O 1
ATOM 950 N N . TRP A 1 119 ? 0.963 6.647 7.061 1.00 90.62 119 TRP A N 1
ATOM 951 C CA . TRP A 1 119 ? 1.278 7.443 5.870 1.00 90.62 119 TRP A CA 1
ATOM 952 C C . TRP A 1 119 ? 2.601 8.213 6.003 1.00 90.62 119 TRP A C 1
ATOM 954 O O . TRP A 1 119 ? 3.370 8.347 5.045 1.00 90.62 119 TRP A O 1
ATOM 964 N N . LYS A 1 120 ? 2.899 8.693 7.216 1.00 91.06 120 LYS A N 1
ATOM 965 C CA . LYS A 1 120 ? 4.150 9.400 7.526 1.00 91.06 120 LYS A CA 1
ATOM 966 C C . LYS A 1 120 ? 5.380 8.489 7.468 1.00 91.06 120 LYS A C 1
ATOM 968 O O . LYS A 1 120 ? 6.460 8.981 7.164 1.00 91.06 120 LYS A O 1
ATOM 973 N N . SER A 1 121 ? 5.210 7.185 7.701 1.00 87.69 121 SER A N 1
ATOM 974 C CA . SER A 1 121 ? 6.300 6.198 7.655 1.00 87.69 121 SER A CA 1
ATOM 975 C C . SER A 1 121 ? 6.707 5.793 6.233 1.00 87.69 121 SER A C 1
ATOM 977 O O . SER A 1 121 ? 7.787 5.237 6.043 1.00 87.69 121 SER A O 1
ATOM 979 N N . LEU A 1 122 ? 5.866 6.083 5.233 1.00 83.31 122 LEU A N 1
ATOM 980 C CA . LEU A 1 122 ? 6.171 5.810 3.831 1.00 83.31 122 LEU A CA 1
ATOM 981 C C . LEU A 1 122 ? 7.269 6.744 3.313 1.00 83.31 122 LEU A C 1
ATOM 983 O O . LEU A 1 122 ? 7.348 7.916 3.696 1.00 83.31 122 LEU A O 1
ATOM 987 N N . SER A 1 123 ? 8.089 6.253 2.387 1.00 84.44 123 SER A N 1
ATOM 988 C CA . SER A 1 123 ? 9.067 7.095 1.695 1.00 84.44 123 SER A CA 1
ATOM 989 C C . SER A 1 123 ? 8.372 8.119 0.781 1.00 84.44 123 SER A C 1
ATOM 991 O O . SER A 1 123 ? 7.219 7.950 0.372 1.00 84.44 123 SER A O 1
ATOM 993 N N . SER A 1 124 ? 9.079 9.193 0.414 1.00 87.31 124 SER A N 1
ATOM 994 C CA . SER A 1 124 ? 8.592 10.154 -0.591 1.00 87.31 124 SER A CA 1
ATOM 995 C C . SER A 1 124 ? 8.250 9.469 -1.919 1.00 87.31 124 SER A C 1
ATOM 997 O O . SER A 1 124 ? 7.178 9.711 -2.471 1.00 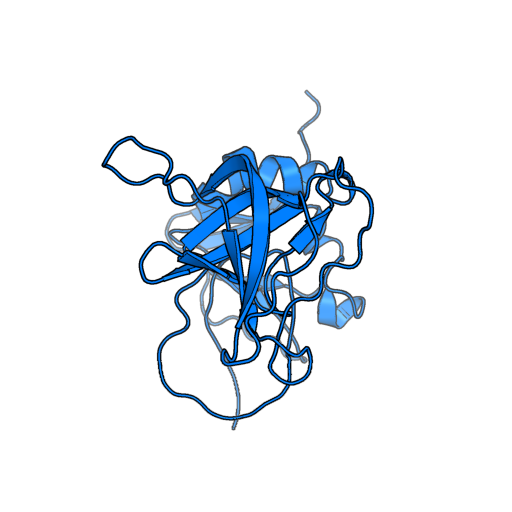87.31 124 SER A O 1
ATOM 999 N N . ALA A 1 125 ? 9.116 8.556 -2.360 1.00 81.00 125 ALA A N 1
ATOM 1000 C CA . ALA A 1 125 ? 8.933 7.725 -3.544 1.00 81.00 125 ALA A CA 1
ATOM 1001 C C . ALA A 1 125 ? 7.662 6.862 -3.464 1.00 81.00 125 ALA A C 1
ATOM 1003 O O . ALA A 1 125 ? 6.867 6.870 -4.396 1.00 81.00 125 ALA A O 1
ATOM 1004 N N . GLN A 1 126 ? 7.405 6.184 -2.342 1.00 81.00 126 GLN A N 1
ATOM 1005 C CA . GLN A 1 126 ? 6.189 5.382 -2.162 1.00 81.00 126 GLN A CA 1
ATOM 1006 C C . GLN A 1 126 ? 4.928 6.248 -2.220 1.00 81.00 126 GLN A C 1
ATOM 1008 O O . GLN A 1 126 ? 3.972 5.911 -2.917 1.00 81.00 126 GLN A O 1
ATOM 1013 N N . ARG A 1 127 ? 4.927 7.401 -1.536 1.00 84.56 127 ARG A N 1
ATOM 1014 C CA . ARG A 1 127 ? 3.796 8.345 -1.578 1.00 84.56 127 ARG A CA 1
ATOM 1015 C C . ARG A 1 127 ? 3.516 8.841 -3.001 1.00 84.56 127 ARG A C 1
ATOM 1017 O O . ARG A 1 127 ? 2.351 8.937 -3.394 1.00 84.56 127 ARG A O 1
ATOM 1024 N N . GLN A 1 128 ? 4.563 9.126 -3.778 1.00 82.50 128 GLN A N 1
ATOM 1025 C CA . GLN A 1 128 ? 4.450 9.487 -5.193 1.00 82.50 128 GLN A CA 1
ATOM 1026 C C . GLN A 1 128 ? 3.923 8.317 -6.034 1.00 82.50 128 GLN A C 1
ATOM 1028 O O . GLN A 1 128 ? 3.005 8.507 -6.836 1.00 82.50 128 GLN A O 1
ATOM 1033 N N . GLY A 1 129 ? 4.436 7.111 -5.787 1.00 78.81 129 GLY A N 1
ATOM 1034 C CA . GLY A 1 129 ? 4.006 5.874 -6.429 1.00 78.81 129 GLY A CA 1
ATOM 1035 C C . GLY A 1 129 ? 2.504 5.644 -6.291 1.00 78.81 129 GLY A C 1
ATOM 1036 O O . GLY A 1 129 ? 1.817 5.530 -7.303 1.00 78.81 129 GLY A O 1
ATOM 1037 N N . PHE A 1 130 ? 1.970 5.689 -5.064 1.00 78.31 130 PHE A N 1
ATOM 1038 C CA . PHE A 1 130 ? 0.529 5.527 -4.816 1.00 78.31 130 PHE A CA 1
ATOM 1039 C C . PHE A 1 130 ? -0.330 6.626 -5.434 1.00 78.31 130 PHE A C 1
ATOM 1041 O O . PHE A 1 130 ? -1.498 6.397 -5.728 1.00 78.31 130 PHE A O 1
ATOM 1048 N N . THR A 1 131 ? 0.225 7.823 -5.618 1.00 79.50 131 THR A N 1
ATOM 1049 C CA . THR A 1 131 ? -0.543 8.955 -6.142 1.00 79.50 131 THR A CA 1
ATOM 1050 C C . THR A 1 131 ? -0.622 8.951 -7.666 1.00 79.50 131 THR A C 1
ATOM 1052 O O . THR A 1 131 ? -1.630 9.405 -8.199 1.00 79.50 131 THR A O 1
ATOM 1055 N N . LYS A 1 132 ? 0.432 8.514 -8.369 1.00 75.44 132 LYS A N 1
ATOM 1056 C CA . LYS A 1 132 ? 0.524 8.679 -9.832 1.00 75.44 132 LYS A CA 1
ATOM 1057 C C . LYS A 1 132 ? 1.142 7.494 -10.564 1.00 75.44 132 LYS A C 1
ATOM 1059 O O . LYS A 1 132 ? 0.673 7.138 -11.635 1.00 75.44 132 LYS A O 1
ATOM 1064 N N . THR A 1 133 ? 2.210 6.911 -10.026 1.00 74.06 133 THR A N 1
ATOM 1065 C CA . THR A 1 133 ? 3.103 6.084 -10.850 1.00 74.06 133 THR A CA 1
ATOM 1066 C C . THR A 1 133 ? 2.730 4.608 -10.872 1.00 74.06 133 THR A C 1
ATOM 1068 O O . THR A 1 133 ? 2.843 3.975 -11.914 1.00 74.06 133 THR A O 1
ATOM 1071 N N . TYR A 1 134 ? 2.258 4.043 -9.756 1.00 76.69 134 TYR A N 1
ATOM 1072 C CA . TYR A 1 134 ? 2.004 2.600 -9.686 1.00 76.69 134 TYR A CA 1
ATOM 1073 C C . TYR A 1 134 ? 0.896 2.133 -10.634 1.00 76.69 134 TYR A C 1
ATOM 1075 O O . TYR A 1 134 ? 0.934 0.986 -11.067 1.00 76.69 134 TYR A O 1
ATOM 1083 N N . ALA A 1 135 ? -0.042 3.011 -11.008 1.00 75.38 135 ALA A N 1
ATOM 1084 C CA . ALA A 1 135 ? -1.106 2.683 -11.955 1.00 75.38 135 ALA A CA 1
ATOM 1085 C C . ALA A 1 135 ? -0.549 2.221 -13.313 1.00 75.38 135 ALA A C 1
ATOM 1087 O O . ALA A 1 135 ? -1.028 1.228 -13.846 1.00 75.38 135 ALA A O 1
ATOM 1088 N N . ALA A 1 136 ? 0.513 2.865 -13.811 1.00 73.44 136 ALA A N 1
ATOM 1089 C CA . ALA A 1 136 ? 1.115 2.543 -15.106 1.00 73.44 136 ALA A CA 1
ATOM 1090 C C . ALA A 1 136 ? 1.770 1.151 -15.155 1.00 73.44 136 ALA A C 1
ATOM 1092 O O . ALA A 1 136 ? 1.908 0.575 -16.224 1.00 73.44 136 ALA A O 1
ATOM 1093 N N . GLY A 1 137 ? 2.175 0.597 -14.007 1.00 70.81 137 GLY A N 1
ATOM 1094 C CA . GLY A 1 137 ? 2.688 -0.772 -13.940 1.00 70.81 137 GLY A CA 1
ATOM 1095 C C . GLY A 1 137 ? 1.590 -1.835 -13.855 1.00 70.81 137 GLY A C 1
ATOM 1096 O O . GLY A 1 137 ? 1.856 -2.986 -14.179 1.00 70.81 137 GLY A O 1
ATOM 1097 N N . CYS A 1 138 ? 0.375 -1.477 -13.404 1.00 72.06 138 CYS A N 1
ATOM 1098 C CA . CYS A 1 138 ? -0.683 -2.429 -13.010 1.00 72.06 138 CYS A CA 1
ATOM 1099 C C . CYS A 1 138 ? -1.215 -3.313 -14.120 1.00 72.06 138 CYS A C 1
ATOM 1101 O O . CYS A 1 138 ? -1.757 -4.372 -13.810 1.00 72.06 138 CYS A O 1
ATOM 1103 N N . GLU A 1 139 ? -1.101 -2.876 -15.365 1.00 72.06 139 GLU A N 1
ATOM 1104 C CA . GLU A 1 139 ? -1.703 -3.580 -16.491 1.00 72.06 139 GLU A CA 1
ATOM 1105 C C . GLU A 1 139 ? -0.761 -4.635 -17.075 1.00 72.06 139 GLU A C 1
ATOM 1107 O O . GLU A 1 139 ? -1.216 -5.714 -17.447 1.00 72.06 139 GLU A O 1
ATOM 1112 N N . GLU A 1 140 ? 0.546 -4.360 -17.095 1.00 75.38 140 GLU A N 1
ATOM 1113 C CA . GLU A 1 140 ? 1.509 -5.165 -17.856 1.00 75.38 140 GLU A CA 1
ATOM 1114 C C . GLU A 1 140 ? 2.643 -5.757 -17.011 1.00 75.38 140 GLU A C 1
ATOM 1116 O O . GLU A 1 140 ? 3.241 -6.753 -17.417 1.00 75.38 140 GLU A O 1
ATOM 1121 N N . CYS A 1 141 ? 2.951 -5.180 -15.845 1.00 78.00 141 CYS A N 1
ATOM 1122 C CA . CYS A 1 141 ? 4.172 -5.493 -15.107 1.00 78.00 141 CYS A CA 1
ATOM 1123 C C . CYS A 1 141 ? 3.938 -6.243 -13.796 1.00 78.00 141 CYS A C 1
ATOM 1125 O O . CYS A 1 141 ? 3.122 -5.851 -12.960 1.00 78.00 141 CYS A O 1
ATOM 1127 N N . THR A 1 142 ? 4.797 -7.236 -13.548 1.00 79.81 142 THR A N 1
ATOM 1128 C CA . THR A 1 142 ? 4.770 -8.058 -12.334 1.00 79.81 142 THR A CA 1
ATOM 1129 C C . THR A 1 142 ? 6.011 -7.852 -11.490 1.00 79.81 142 THR A C 1
ATOM 1131 O O . THR A 1 142 ? 7.131 -8.093 -11.924 1.00 79.81 142 THR A O 1
ATOM 1134 N N . VAL A 1 143 ? 5.845 -7.499 -10.219 1.00 77.19 143 VAL A N 1
ATOM 1135 C CA . VAL A 1 143 ? 6.950 -7.597 -9.256 1.00 77.19 143 VAL A CA 1
ATOM 1136 C C . VAL A 1 143 ? 7.048 -9.045 -8.788 1.00 77.19 143 VAL A C 1
ATOM 1138 O O . VAL A 1 143 ? 6.120 -9.565 -8.174 1.00 77.19 143 VAL A O 1
ATOM 1141 N N . PHE A 1 144 ? 8.172 -9.705 -9.056 1.00 81.19 144 PHE A N 1
ATOM 1142 C CA . PHE A 1 144 ? 8.379 -11.105 -8.709 1.00 81.19 144 PHE A CA 1
ATOM 1143 C C . PHE A 1 144 ? 9.283 -11.248 -7.469 1.00 81.19 144 PHE A C 1
ATOM 1145 O O . PHE A 1 144 ? 10.481 -10.973 -7.568 1.00 81.19 144 PHE A O 1
ATOM 1152 N N . PRO A 1 145 ? 8.758 -11.670 -6.299 1.00 78.25 145 PRO A N 1
ATOM 1153 C CA . PRO A 1 145 ? 9.565 -11.823 -5.092 1.00 78.25 145 PRO A CA 1
ATOM 1154 C C . PRO A 1 145 ? 10.504 -13.025 -5.191 1.00 78.25 145 PRO A C 1
ATOM 1156 O O . PRO A 1 145 ? 10.070 -14.149 -5.453 1.00 78.25 145 PRO A O 1
ATOM 1159 N N . CYS A 1 146 ? 11.787 -12.807 -4.906 1.00 80.44 146 CYS A N 1
ATOM 1160 C CA . CYS A 1 146 ? 12.737 -13.887 -4.712 1.00 80.44 146 CYS A CA 1
ATOM 1161 C C . CYS A 1 146 ? 12.841 -14.273 -3.238 1.00 80.44 146 CYS A C 1
ATOM 1163 O O . CYS A 1 146 ? 13.288 -13.486 -2.407 1.00 80.44 146 CYS A O 1
ATOM 1165 N N . SER A 1 147 ? 12.461 -15.512 -2.929 1.00 75.12 147 SER A N 1
ATOM 1166 C CA . SER A 1 147 ? 12.577 -16.080 -1.579 1.00 75.12 147 SER A CA 1
ATOM 1167 C C . SER A 1 147 ? 13.793 -17.000 -1.405 1.00 75.12 147 SER A C 1
ATOM 1169 O O . SER A 1 147 ? 14.192 -17.257 -0.276 1.00 75.12 147 SER A O 1
ATOM 1171 N N . SER A 1 148 ? 14.377 -17.514 -2.493 1.00 79.44 148 SER A N 1
ATOM 1172 C CA . SER A 1 148 ? 15.529 -18.426 -2.460 1.00 79.44 148 SER A CA 1
ATOM 1173 C C . SER A 1 148 ? 16.281 -18.423 -3.792 1.00 79.44 148 SER A C 1
ATOM 1175 O O . SER A 1 148 ? 15.656 -18.330 -4.848 1.00 79.44 148 SER A O 1
ATOM 1177 N N . ILE A 1 149 ? 17.603 -18.583 -3.747 1.00 80.50 149 ILE A N 1
ATOM 1178 C CA . ILE A 1 149 ? 18.470 -18.662 -4.933 1.00 80.50 149 ILE A CA 1
ATOM 1179 C C . ILE A 1 149 ? 18.435 -20.096 -5.502 1.00 80.50 149 ILE A C 1
ATOM 1181 O O . ILE A 1 149 ? 18.474 -21.042 -4.715 1.00 80.50 149 ILE A O 1
ATOM 1185 N N . PRO A 1 150 ? 18.389 -20.287 -6.836 1.00 84.69 150 PRO A N 1
ATOM 1186 C CA . PRO A 1 150 ? 18.362 -19.261 -7.879 1.00 84.69 150 PRO A CA 1
ATOM 1187 C C . PRO A 1 150 ? 16.963 -18.676 -8.115 1.00 84.69 150 PRO A C 1
ATOM 1189 O O . PRO A 1 150 ? 15.970 -19.396 -8.226 1.00 84.69 150 PRO A O 1
ATOM 1192 N N . CYS A 1 151 ? 16.896 -17.352 -8.264 1.00 80.56 151 CYS A N 1
ATOM 1193 C CA . CYS A 1 151 ? 15.668 -16.666 -8.645 1.00 80.56 151 CYS A CA 1
ATOM 1194 C C . CYS A 1 151 ? 15.495 -16.741 -10.168 1.00 80.56 151 CYS A C 1
ATOM 1196 O O . CYS A 1 151 ? 16.213 -16.063 -10.901 1.00 80.56 151 CYS A O 1
ATOM 1198 N N . LYS A 1 152 ? 14.552 -17.545 -10.664 1.00 78.69 152 LYS A N 1
ATOM 1199 C CA . LYS A 1 152 ? 14.278 -17.630 -12.106 1.00 78.69 152 LYS A CA 1
ATOM 1200 C C . LYS A 1 152 ? 13.092 -16.744 -12.478 1.00 78.69 152 LYS A C 1
ATOM 1202 O O . LYS A 1 152 ? 11.969 -17.007 -12.047 1.00 78.69 152 LYS A O 1
ATOM 1207 N N . LEU A 1 153 ? 13.344 -15.706 -13.275 1.00 76.62 153 LEU A N 1
ATOM 1208 C CA . LEU A 1 153 ? 12.282 -14.922 -13.903 1.00 76.62 153 LEU A CA 1
ATOM 1209 C C . LEU A 1 153 ? 11.588 -15.766 -14.976 1.00 76.62 153 LEU A C 1
ATOM 1211 O O . LEU A 1 153 ? 12.225 -16.565 -15.660 1.00 76.62 153 LEU A O 1
ATOM 1215 N N . GLN A 1 154 ? 10.268 -15.621 -15.072 1.00 75.88 154 GLN A N 1
ATOM 1216 C CA . GLN A 1 154 ? 9.441 -16.365 -16.029 1.00 75.88 154 GLN A CA 1
ATOM 1217 C C . GLN A 1 154 ? 9.018 -15.534 -17.244 1.00 75.88 154 GLN A C 1
ATOM 1219 O O . GLN A 1 154 ? 8.485 -16.099 -18.191 1.00 75.88 154 GLN A O 1
ATOM 1224 N N . SER A 1 155 ? 9.205 -14.216 -17.194 1.00 84.56 155 SER A N 1
ATOM 1225 C CA . SER A 1 155 ? 8.770 -13.268 -18.218 1.00 84.56 155 SER A CA 1
ATOM 1226 C C . SER A 1 155 ? 9.617 -12.003 -18.133 1.00 84.56 155 SER A C 1
ATOM 1228 O O . SER A 1 155 ? 10.037 -11.628 -17.035 1.00 84.56 155 SER A O 1
ATOM 1230 N N . ASP A 1 156 ? 9.791 -11.322 -19.261 1.00 87.25 156 ASP A N 1
ATOM 1231 C CA . ASP A 1 156 ? 10.446 -10.010 -19.354 1.00 87.25 156 ASP A CA 1
ATOM 1232 C C . ASP A 1 156 ? 9.566 -8.878 -18.798 1.00 87.25 156 ASP A C 1
ATOM 1234 O O . ASP A 1 156 ? 10.038 -7.790 -18.474 1.00 87.25 156 ASP A O 1
ATOM 1238 N N . THR A 1 157 ? 8.281 -9.157 -18.570 1.00 82.75 157 THR A N 1
ATOM 1239 C CA . THR A 1 157 ? 7.379 -8.278 -17.817 1.00 82.75 157 THR A CA 1
ATOM 1240 C C . THR A 1 157 ? 7.565 -8.367 -16.298 1.00 82.75 157 THR A C 1
ATOM 1242 O O . THR A 1 157 ? 6.895 -7.658 -15.543 1.00 82.75 157 THR A O 1
ATOM 1245 N N . HIS A 1 158 ? 8.450 -9.246 -15.811 1.00 82.62 158 HIS A N 1
ATOM 1246 C CA . HIS A 1 158 ? 8.678 -9.428 -14.382 1.00 82.62 158 HIS A CA 1
ATOM 1247 C C . HIS A 1 158 ? 9.906 -8.645 -13.888 1.00 82.62 158 HIS A C 1
ATOM 1249 O O . HIS A 1 158 ? 11.029 -8.892 -14.320 1.00 82.62 158 HIS A O 1
ATOM 1255 N N . CYS A 1 159 ? 9.734 -7.803 -12.870 1.00 82.38 159 CYS A N 1
ATOM 1256 C CA . CYS A 1 159 ? 10.847 -7.199 -12.141 1.00 82.38 159 CYS A CA 1
ATOM 1257 C C . CYS A 1 159 ? 11.193 -8.014 -10.893 1.00 82.38 159 CYS A C 1
ATOM 1259 O O . CYS A 1 159 ? 10.359 -8.197 -10.003 1.00 82.38 159 CYS A O 1
ATOM 1261 N N . LEU A 1 160 ? 12.443 -8.471 -10.792 1.00 86.88 160 LEU A N 1
ATOM 1262 C CA . LEU A 1 160 ? 12.893 -9.285 -9.665 1.00 86.88 160 LEU A CA 1
ATOM 1263 C C . LEU A 1 160 ? 13.040 -8.466 -8.381 1.00 86.88 160 LEU A C 1
ATOM 1265 O O . LEU A 1 160 ? 13.813 -7.508 -8.336 1.00 86.88 160 LEU A O 1
ATOM 1269 N N . TRP A 1 161 ? 12.374 -8.890 -7.314 1.00 83.50 161 TRP A N 1
ATOM 1270 C CA . TRP A 1 161 ? 12.501 -8.282 -5.999 1.00 83.50 161 TRP A CA 1
ATOM 1271 C C . TRP A 1 161 ? 13.348 -9.134 -5.059 1.00 83.50 161 TRP A C 1
ATOM 1273 O O . TRP A 1 161 ? 13.040 -10.298 -4.807 1.00 83.50 161 TRP A O 1
ATOM 1283 N N . THR A 1 162 ? 14.410 -8.546 -4.525 1.00 84.44 162 THR A N 1
ATOM 1284 C CA . THR A 1 162 ? 15.436 -9.225 -3.733 1.00 84.44 162 THR A CA 1
ATOM 1285 C C . THR A 1 162 ? 15.605 -8.646 -2.330 1.00 84.44 162 THR A C 1
ATOM 1287 O O . THR A 1 162 ? 16.370 -9.221 -1.560 1.00 84.44 162 THR A O 1
ATOM 1290 N N . ASP A 1 163 ? 14.883 -7.580 -1.946 1.00 78.62 163 ASP A N 1
ATOM 1291 C CA . ASP A 1 163 ? 15.053 -6.951 -0.621 1.00 78.62 163 ASP A CA 1
ATOM 1292 C C . ASP A 1 163 ? 14.909 -7.974 0.516 1.00 78.62 163 ASP A C 1
ATOM 1294 O O . ASP A 1 163 ? 15.771 -8.045 1.390 1.00 78.62 163 ASP A O 1
ATOM 1298 N N . GLN A 1 164 ? 13.871 -8.816 0.478 1.00 76.06 164 GLN A N 1
ATOM 1299 C CA . GLN A 1 164 ? 13.628 -9.816 1.521 1.00 76.06 164 GLN A CA 1
ATOM 1300 C C . GLN A 1 164 ? 14.761 -10.843 1.626 1.00 76.06 164 GLN A C 1
ATOM 1302 O O . GLN A 1 164 ? 15.115 -11.254 2.727 1.00 76.06 164 GLN A O 1
ATOM 1307 N N . LEU A 1 165 ? 15.327 -11.257 0.492 1.00 80.81 165 LEU A N 1
ATOM 1308 C CA . LEU A 1 165 ? 16.413 -12.233 0.444 1.00 80.81 165 LEU A CA 1
ATOM 1309 C C . LEU A 1 165 ? 17.736 -11.633 0.937 1.00 80.81 165 LEU A C 1
ATOM 1311 O O . LEU A 1 165 ? 18.470 -12.291 1.664 1.00 80.81 165 LEU A O 1
ATOM 1315 N N . LEU A 1 166 ? 18.040 -10.398 0.532 1.00 82.75 166 LEU A N 1
ATOM 1316 C CA . LEU A 1 166 ? 19.325 -9.753 0.808 1.00 82.75 166 LEU A CA 1
ATOM 1317 C C . LEU A 1 166 ? 19.373 -9.078 2.179 1.00 82.75 166 LEU A C 1
ATOM 1319 O O . LEU A 1 166 ? 20.417 -9.050 2.818 1.00 82.75 166 LEU A O 1
ATOM 1323 N N . THR A 1 167 ? 18.253 -8.509 2.623 1.00 77.50 167 THR A N 1
ATOM 1324 C CA . THR A 1 167 ? 18.186 -7.689 3.844 1.00 77.50 167 THR A CA 1
ATOM 1325 C C . THR A 1 167 ? 17.329 -8.310 4.941 1.00 77.50 167 THR A C 1
ATOM 1327 O O . THR A 1 167 ? 17.261 -7.769 6.041 1.00 77.50 167 THR A O 1
ATOM 1330 N N . GLY A 1 168 ? 16.631 -9.415 4.657 1.00 71.38 168 GLY A N 1
ATOM 1331 C CA . GLY A 1 168 ? 15.666 -10.010 5.586 1.00 71.38 168 GLY A CA 1
ATOM 1332 C C . GLY A 1 168 ? 14.407 -9.163 5.806 1.00 71.38 168 GLY A C 1
ATOM 1333 O O . GLY A 1 168 ? 13.558 -9.545 6.610 1.00 71.38 168 GLY A O 1
ATOM 1334 N N . SER A 1 169 ? 14.269 -8.030 5.107 1.00 72.19 169 SER A N 1
ATOM 1335 C CA . SER A 1 169 ? 13.178 -7.078 5.285 1.00 72.19 169 SER A CA 1
ATOM 1336 C C . SER A 1 169 ? 12.481 -6.750 3.970 1.00 72.19 169 SER A C 1
ATOM 1338 O O . SER A 1 169 ? 13.097 -6.548 2.925 1.00 72.19 169 SER A O 1
ATOM 1340 N N . ASP A 1 170 ? 11.170 -6.587 4.066 1.00 68.75 170 ASP A N 1
ATOM 1341 C CA . ASP A 1 170 ? 10.292 -6.069 3.027 1.00 68.75 170 ASP A CA 1
ATOM 1342 C C . ASP A 1 170 ? 10.429 -4.553 2.816 1.00 68.75 170 ASP A C 1
ATOM 1344 O O . ASP A 1 170 ? 9.950 -4.002 1.825 1.00 68.75 170 ASP A O 1
ATOM 1348 N N . LYS A 1 171 ? 11.110 -3.861 3.735 1.00 72.50 171 LYS A N 1
ATOM 1349 C CA . LYS A 1 171 ? 11.342 -2.410 3.725 1.00 72.50 171 LYS A CA 1
ATOM 1350 C C . LYS A 1 171 ? 12.712 -2.039 3.152 1.00 72.50 171 LYS A C 1
ATOM 1352 O O . LYS A 1 171 ? 13.271 -1.022 3.570 1.00 72.50 171 LYS A O 1
ATOM 1357 N N . 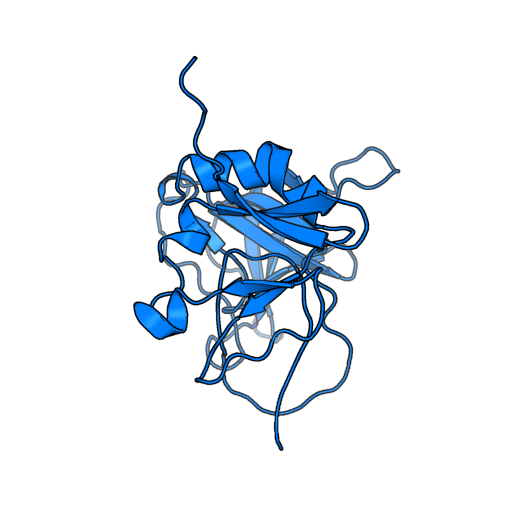GLY A 1 172 ? 13.251 -2.852 2.247 1.00 77.62 172 GLY A N 1
ATOM 1358 C CA . GLY A 1 172 ? 14.534 -2.603 1.600 1.00 77.62 172 GLY A CA 1
ATOM 1359 C C . GLY A 1 172 ? 14.509 -1.474 0.564 1.00 77.62 172 GLY A C 1
ATOM 1360 O O . GLY A 1 172 ? 13.607 -0.632 0.518 1.00 77.62 172 GLY A O 1
ATOM 1361 N N . PHE A 1 173 ? 15.566 -1.410 -0.243 1.00 85.81 173 PHE A N 1
ATOM 1362 C CA . PHE A 1 173 ? 15.775 -0.306 -1.175 1.00 85.81 173 PHE A CA 1
ATOM 1363 C C . PHE A 1 173 ? 14.760 -0.326 -2.319 1.00 85.81 173 PHE A C 1
ATOM 1365 O O . PHE A 1 173 ? 14.221 0.728 -2.673 1.00 85.81 173 PHE A O 1
ATOM 1372 N N . GLN A 1 174 ? 14.478 -1.507 -2.879 1.00 82.12 174 GLN A N 1
ATOM 1373 C CA . GLN A 1 174 ? 13.577 -1.625 -4.023 1.00 82.12 174 GLN A CA 1
ATOM 1374 C C . GLN A 1 174 ? 12.159 -1.205 -3.627 1.00 82.12 174 GLN A C 1
ATOM 1376 O O . GLN A 1 174 ? 11.567 -0.356 -4.292 1.00 82.12 174 GLN A O 1
ATOM 1381 N N . SER A 1 175 ? 11.657 -1.683 -2.486 1.00 80.75 175 SER A N 1
ATOM 1382 C CA . SER A 1 175 ? 10.307 -1.355 -2.013 1.00 80.75 175 SER A CA 1
ATOM 1383 C C . SER A 1 175 ? 10.121 0.114 -1.631 1.00 80.75 175 SER A C 1
ATOM 1385 O O . SER A 1 175 ? 9.013 0.650 -1.730 1.00 80.75 175 SER A O 1
ATOM 1387 N N . ARG A 1 176 ? 11.192 0.788 -1.191 1.00 82.50 176 ARG A N 1
ATOM 1388 C CA . ARG A 1 176 ? 11.152 2.199 -0.783 1.00 82.50 176 ARG A CA 1
ATOM 1389 C C . ARG A 1 176 ? 11.371 3.179 -1.922 1.00 82.50 176 ARG A C 1
ATOM 1391 O O . ARG A 1 176 ? 10.937 4.321 -1.782 1.00 82.50 176 ARG A O 1
ATOM 1398 N N . HIS A 1 177 ? 12.067 2.807 -2.991 1.00 83.56 177 HIS A N 1
ATOM 1399 C CA . HIS A 1 177 ? 12.542 3.784 -3.975 1.00 83.56 177 HIS A CA 1
ATOM 1400 C C . HIS A 1 177 ? 12.223 3.449 -5.425 1.00 83.56 177 HIS A C 1
ATOM 1402 O O . HIS A 1 177 ? 12.351 4.342 -6.263 1.00 83.56 177 HIS A O 1
ATOM 1408 N N . LEU A 1 178 ? 11.824 2.217 -5.730 1.00 85.00 178 LEU A N 1
ATOM 1409 C CA . LEU A 1 178 ? 11.649 1.762 -7.102 1.00 85.00 178 LEU A CA 1
ATOM 1410 C C . LEU A 1 178 ? 10.189 1.390 -7.390 1.00 85.00 178 LEU A C 1
ATOM 1412 O O . LEU A 1 178 ? 9.396 1.103 -6.491 1.00 85.00 178 LEU A O 1
ATOM 1416 N N . ALA A 1 179 ? 9.844 1.393 -8.672 1.00 84.38 179 ALA A N 1
ATOM 1417 C CA . ALA A 1 179 ? 8.622 0.817 -9.215 1.00 84.38 179 ALA A CA 1
ATOM 1418 C C . ALA A 1 179 ? 8.968 -0.081 -10.401 1.00 84.38 179 ALA A C 1
ATOM 1420 O O . ALA A 1 179 ? 9.878 0.235 -11.164 1.00 84.38 179 ALA A O 1
ATOM 1421 N N . CYS A 1 180 ? 8.239 -1.181 -10.556 1.00 83.38 180 CYS A N 1
ATOM 1422 C CA . CYS A 1 180 ? 8.292 -1.984 -11.770 1.00 83.38 180 CYS A CA 1
ATOM 1423 C C . CYS A 1 180 ? 7.342 -1.365 -12.789 1.00 83.38 180 CYS A C 1
ATOM 1425 O O . CYS A 1 180 ? 6.136 -1.316 -12.544 1.00 83.38 180 CYS A O 1
ATOM 1427 N N . LEU A 1 181 ? 7.895 -0.830 -13.872 1.00 82.62 181 LEU A N 1
ATOM 1428 C CA . LEU A 1 181 ? 7.154 -0.060 -14.866 1.00 82.62 181 LEU A CA 1
ATOM 1429 C C . LEU A 1 181 ? 7.510 -0.536 -16.275 1.00 82.62 181 LEU A C 1
ATOM 1431 O O . LEU A 1 181 ? 8.645 -0.988 -16.486 1.00 82.62 181 LEU A O 1
ATOM 1435 N N . PRO A 1 182 ? 6.576 -0.403 -17.232 1.00 83.38 182 PRO A N 1
ATOM 1436 C CA . PRO A 1 182 ? 6.847 -0.750 -18.613 1.00 83.38 182 PRO A CA 1
ATOM 1437 C C . PRO A 1 182 ? 7.944 0.170 -19.146 1.00 83.38 182 PRO A C 1
ATOM 1439 O O . PRO A 1 182 ? 7.956 1.381 -18.897 1.00 83.38 182 PRO A O 1
ATOM 1442 N N . ARG A 1 183 ? 8.905 -0.430 -19.842 1.00 90.31 183 ARG A N 1
ATOM 1443 C CA . ARG A 1 183 ? 9.927 0.294 -20.598 1.00 90.31 183 ARG A CA 1
ATOM 1444 C C . ARG A 1 183 ? 9.580 0.277 -22.080 1.00 90.31 183 ARG A C 1
ATOM 1446 O O . ARG A 1 183 ? 9.621 1.318 -22.723 1.00 90.31 183 ARG A O 1
ATOM 1453 N N . GLU A 1 184 ? 9.224 -0.902 -22.575 1.00 90.38 184 GLU A N 1
ATOM 1454 C CA . GLU A 1 184 ? 8.823 -1.201 -23.949 1.00 90.38 184 GLU A CA 1
ATOM 1455 C C . GLU A 1 184 ? 7.694 -2.248 -23.899 1.00 90.38 184 GLU A C 1
ATOM 1457 O O . GLU A 1 184 ? 7.558 -2.925 -22.874 1.00 90.38 184 GLU A O 1
ATOM 1462 N N . PRO A 1 185 ? 6.882 -2.407 -24.961 1.00 88.69 185 PRO A N 1
ATOM 1463 C CA . PRO A 1 185 ? 5.830 -3.422 -24.991 1.00 88.69 185 PRO A CA 1
ATOM 1464 C C . PRO A 1 185 ? 6.381 -4.815 -24.652 1.00 88.69 185 PRO A C 1
ATOM 1466 O O . PRO A 1 185 ? 7.291 -5.308 -25.317 1.00 88.69 185 PRO A O 1
ATOM 1469 N N . GLY A 1 186 ? 5.847 -5.444 -23.602 1.00 86.69 186 GLY A N 1
ATOM 1470 C CA . GLY A 1 186 ? 6.297 -6.763 -23.136 1.00 86.69 186 GLY A CA 1
ATOM 1471 C C . GLY A 1 186 ? 7.573 -6.775 -22.278 1.00 86.69 186 GLY A C 1
ATOM 1472 O O . GLY A 1 186 ? 8.006 -7.854 -21.879 1.00 86.69 186 GLY A O 1
ATOM 1473 N N . MET A 1 187 ? 8.153 -5.615 -21.944 1.00 90.75 187 MET A N 1
ATOM 1474 C CA . MET A 1 187 ? 9.365 -5.496 -21.123 1.00 90.75 187 MET A CA 1
ATOM 1475 C C . MET A 1 187 ? 9.170 -4.499 -19.975 1.00 90.75 187 MET A C 1
ATOM 1477 O O . MET A 1 187 ? 8.930 -3.305 -20.183 1.00 90.75 187 MET A O 1
ATOM 1481 N N . CYS A 1 188 ? 9.369 -4.970 -18.744 1.00 84.75 188 CYS A N 1
ATOM 1482 C CA . CYS A 1 188 ? 9.258 -4.164 -17.532 1.00 84.75 188 CYS A CA 1
ATOM 1483 C C . CYS A 1 188 ? 10.584 -4.107 -16.782 1.00 84.75 188 CYS A C 1
ATOM 1485 O O . CYS A 1 188 ? 11.300 -5.098 -16.651 1.00 84.75 188 CYS A O 1
ATOM 1487 N N . THR A 1 189 ? 10.910 -2.939 -16.233 1.00 90.00 189 THR A N 1
ATOM 1488 C CA . THR A 1 189 ? 12.151 -2.750 -15.477 1.00 90.00 189 THR A CA 1
ATOM 1489 C C . THR A 1 189 ? 11.916 -1.986 -14.185 1.00 90.00 189 THR A C 1
ATOM 1491 O O . THR A 1 189 ? 10.933 -1.260 -14.017 1.00 90.00 189 THR A O 1
ATOM 1494 N N . TRP A 1 190 ? 12.849 -2.146 -13.245 1.00 86.88 190 TRP 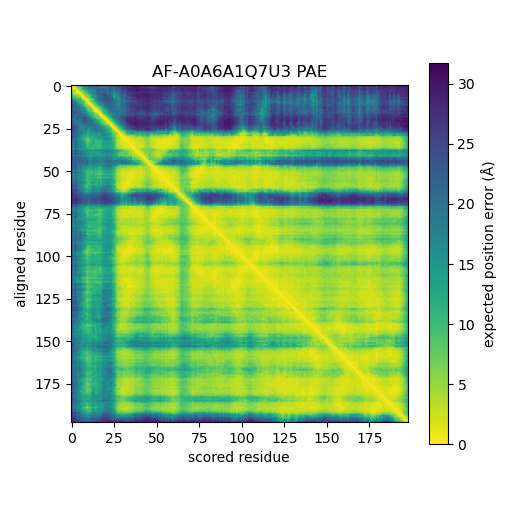A N 1
ATOM 1495 C CA . TRP A 1 190 ? 12.892 -1.299 -12.064 1.00 86.88 190 TRP A CA 1
ATOM 1496 C C . TRP A 1 190 ? 13.283 0.121 -12.451 1.00 86.88 190 TRP A C 1
ATOM 1498 O O . TRP A 1 190 ? 14.398 0.374 -12.905 1.00 86.88 190 TRP A O 1
ATOM 1508 N N . GLN A 1 191 ? 12.374 1.054 -12.208 1.00 88.00 191 GLN A N 1
ATOM 1509 C CA . GLN A 1 191 ? 12.583 2.475 -12.424 1.00 88.00 191 GLN A CA 1
ATOM 1510 C C . GLN A 1 191 ? 12.569 3.210 -11.085 1.00 88.00 191 GLN A C 1
ATOM 1512 O O . GLN A 1 191 ? 11.799 2.888 -10.178 1.00 88.00 191 GLN A O 1
ATOM 1517 N N . SER A 1 192 ? 13.447 4.202 -10.949 1.00 87.94 192 SER A N 1
ATOM 1518 C CA . SER A 1 192 ? 13.527 5.021 -9.741 1.00 87.94 192 SER A CA 1
ATOM 1519 C C . SER A 1 192 ? 12.348 5.983 -9.664 1.00 87.94 192 SER A C 1
ATOM 1521 O O . SER A 1 192 ? 12.091 6.740 -10.596 1.00 87.94 192 SER A O 1
ATOM 1523 N N . LEU A 1 193 ? 11.681 6.000 -8.512 1.00 77.06 193 LEU A N 1
ATOM 1524 C CA . LEU A 1 193 ? 10.639 6.967 -8.172 1.00 77.06 193 LEU A CA 1
ATOM 1525 C C . LEU A 1 193 ? 11.204 8.230 -7.509 1.00 77.06 193 LEU A C 1
ATOM 1527 O O . LEU A 1 193 ? 10.443 9.057 -7.011 1.00 77.06 193 LEU A O 1
ATOM 1531 N N . ARG A 1 194 ? 12.532 8.379 -7.424 1.00 75.69 194 ARG A N 1
ATOM 1532 C CA . ARG A 1 194 ? 13.120 9.612 -6.890 1.00 75.69 194 ARG A CA 1
ATOM 1533 C C . ARG A 1 194 ? 12.792 10.772 -7.837 1.00 75.69 194 ARG A C 1
ATOM 1535 O O . ARG A 1 194 ? 12.960 10.608 -9.047 1.00 75.69 194 ARG A O 1
ATOM 1542 N N . PRO A 1 195 ? 12.380 11.941 -7.317 1.00 62.31 195 PRO A N 1
ATOM 1543 C CA . PRO A 1 195 ? 12.268 13.136 -8.137 1.00 62.31 195 PRO A CA 1
ATOM 1544 C C . PRO A 1 195 ? 13.619 13.390 -8.803 1.00 62.31 195 PRO A C 1
ATOM 1546 O O . PRO A 1 195 ? 14.642 13.449 -8.116 1.00 62.31 195 PRO A O 1
ATOM 1549 N N . ARG A 1 196 ? 13.639 13.511 -10.131 1.00 58.72 196 ARG A N 1
ATOM 1550 C CA . ARG A 1 196 ? 14.791 14.107 -10.803 1.00 58.72 196 ARG A CA 1
ATOM 1551 C C . ARG A 1 196 ? 14.821 15.564 -10.350 1.00 58.72 196 ARG A C 1
ATOM 1553 O O . ARG A 1 196 ? 13.867 16.291 -10.611 1.00 58.72 196 ARG A O 1
ATOM 1560 N N . MET A 1 197 ? 15.848 15.944 -9.595 1.00 53.34 197 MET A N 1
ATOM 1561 C CA . MET A 1 197 ? 16.136 17.359 -9.380 1.00 53.34 197 MET A CA 1
ATOM 1562 C C . MET A 1 197 ? 16.509 17.922 -10.753 1.00 53.34 197 MET A C 1
ATOM 1564 O O . MET A 1 197 ? 17.401 17.373 -11.402 1.00 53.34 197 MET A O 1
ATOM 1568 N N . ALA A 1 198 ? 15.715 18.884 -11.222 1.00 39.31 198 ALA A N 1
ATOM 1569 C CA . ALA A 1 198 ? 15.997 19.667 -12.419 1.00 39.31 198 ALA A CA 1
ATOM 1570 C C . ALA A 1 198 ? 17.046 20.732 -12.095 1.00 39.31 198 ALA A C 1
ATOM 1572 O O . ALA A 1 198 ? 17.022 21.219 -10.939 1.00 39.31 198 ALA A O 1
#

Foldseek 3Di:
DDDDDDDADDPDDDDDLDDDDDDDDPDFFQWKFKWFFQDAWDDDPPDQKIKTFIGTPGTLGHDDPPPDPLRARIEMAGPDVNVQGDHDPDPDRPWIWIWGFHQDPSYTYDGVRTGTDTPVPAAPLVNLCSRPNVVQLVPQAHADEDPDPPDDDPFQSYEYDCCCVPPVHRPDDQNRFWYFHDPDVRHTYTDGSDDDDD